Protein AF-A0AAU0YWF8-F1 (afdb_monomer_lite)

Foldseek 3Di:
DDDDDPDPPPPPPPDPQDLVNLLVVLLCVLPDPPADPQLNDLKRFADCVHPPLHFAQPQPQAPEGPDPPDSGNPVLVVVVVVCVVVVHDPVVSSVPPDHHDYDALQPLQAAPAANQARQHDVVSHQPVLVVVLVVQQVVQVVVVHDSDPVVSVVPDHYDDFCAAALQQQEPGGPSDNLRHHPQVVVVCVVVVNFQVKDWDWDDADPPGDIDIDIDGNHVVRVNVCSPPDDYRDHSRRIGRNGSPDSSVSSVVSVVPGD

pLDDT: mean 84.26, std 14.25, range [35.75, 97.75]

Secondary structure (DSSP, 8-state):
-PPP-------TT-----HHHHHHHHHHHHHSTTS-HHHHSSEEE--TT-TTT--B-SSTT--SBPPTTSSS-HHHHHHHHHHHHTT--HHHHHHHPPPPPP-SSTT--B-SS-TTSBP-STTS--HHHHHHHHHHHHHHHHTT----HHHHHTT--PPPP--B-SSTT--SBP-BTTTB-HHHHHHHHHTT-GGG-EEEEEPPBTTB--EEEEE-S-HHHHHHHHHHPPP---SSSEEE-TTS-HHHHHHHHHTT--

Structure (mmCIF, N/CA/C/O backbone):
data_AF-A0AAU0YWF8-F1
#
_entry.id   AF-A0AAU0YWF8-F1
#
loop_
_atom_site.group_PDB
_atom_site.id
_atom_site.type_symbol
_atom_site.label_atom_id
_atom_site.label_alt_id
_atom_site.label_comp_id
_atom_site.label_asym_id
_atom_site.label_entity_id
_atom_site.label_seq_id
_atom_site.pdbx_PDB_ins_code
_atom_site.Cartn_x
_atom_site.Cartn_y
_atom_site.Cartn_z
_atom_site.occupancy
_atom_site.B_iso_or_equiv
_atom_site.auth_seq_id
_atom_site.auth_comp_id
_atom_site.auth_asym_id
_atom_site.auth_atom_id
_atom_site.pdbx_PDB_model_num
ATOM 1 N N . MET A 1 1 ? -4.064 -30.164 48.172 1.00 39.75 1 MET A N 1
ATOM 2 C CA . MET A 1 1 ? -4.326 -30.653 46.802 1.00 39.75 1 MET A CA 1
ATOM 3 C C . MET A 1 1 ? -3.184 -30.154 45.936 1.00 39.75 1 MET A C 1
ATOM 5 O O . MET A 1 1 ? -3.127 -28.962 45.671 1.00 39.75 1 MET A O 1
ATOM 9 N N . ASN A 1 2 ? -2.221 -31.023 45.627 1.00 36.09 2 ASN A N 1
ATOM 10 C CA . ASN A 1 2 ? -1.024 -30.654 44.868 1.00 36.09 2 ASN A CA 1
ATOM 11 C C . ASN A 1 2 ? -1.318 -30.787 43.373 1.00 36.09 2 ASN A C 1
ATOM 13 O O . ASN A 1 2 ? -1.804 -31.829 42.936 1.00 36.09 2 ASN A O 1
ATOM 17 N N . ALA A 1 3 ? -1.041 -29.730 42.611 1.00 35.75 3 ALA A N 1
ATOM 18 C CA . ALA A 1 3 ? -1.082 -29.768 41.156 1.00 35.75 3 ALA A CA 1
ATOM 19 C C . ALA A 1 3 ? 0.018 -30.711 40.633 1.00 35.75 3 ALA A C 1
ATOM 21 O O . ALA A 1 3 ? 1.118 -30.716 41.195 1.00 35.75 3 ALA A O 1
ATOM 22 N N . PRO A 1 4 ? -0.236 -31.508 39.582 1.00 40.41 4 PRO A N 1
ATOM 23 C CA . PRO A 1 4 ? 0.807 -32.320 38.984 1.00 40.41 4 PRO A CA 1
ATOM 24 C C . PRO A 1 4 ? 1.780 -31.406 38.234 1.00 40.41 4 PRO A C 1
ATOM 26 O O . PRO A 1 4 ? 1.402 -30.677 37.316 1.00 40.41 4 PRO A O 1
ATOM 29 N N . THR A 1 5 ? 3.046 -31.447 38.636 1.00 36.06 5 THR A N 1
ATOM 30 C CA . THR A 1 5 ? 4.156 -30.861 37.888 1.00 36.06 5 THR A CA 1
ATOM 31 C C . THR A 1 5 ? 4.293 -31.618 36.569 1.00 36.06 5 THR A C 1
ATOM 33 O O . THR A 1 5 ? 4.666 -32.791 36.561 1.00 36.06 5 THR A O 1
ATOM 36 N N . LEU A 1 6 ? 3.986 -30.962 35.449 1.00 38.75 6 LEU A N 1
ATOM 37 C CA . LEU A 1 6 ? 4.330 -31.462 34.120 1.00 38.75 6 LEU A CA 1
ATOM 38 C C . LEU A 1 6 ? 5.855 -31.444 33.985 1.00 38.75 6 LEU A C 1
ATOM 40 O O . LEU A 1 6 ? 6.466 -30.398 33.771 1.00 38.75 6 LEU A O 1
ATOM 44 N N . VAL A 1 7 ? 6.471 -32.612 34.141 1.00 36.62 7 VAL A N 1
ATOM 45 C CA . VAL A 1 7 ? 7.866 -32.829 33.764 1.00 36.62 7 VAL A CA 1
ATOM 46 C C . VAL A 1 7 ? 7.910 -32.829 32.239 1.00 36.62 7 VAL A C 1
ATOM 48 O O . VAL A 1 7 ? 7.432 -33.761 31.596 1.00 36.62 7 VAL A O 1
ATOM 51 N N . LEU A 1 8 ? 8.461 -31.763 31.658 1.00 37.84 8 LEU A N 1
ATOM 52 C CA . LEU A 1 8 ? 8.931 -31.768 30.276 1.00 37.84 8 LEU A CA 1
ATOM 53 C C . LEU A 1 8 ? 10.002 -32.856 30.177 1.00 37.84 8 LEU A C 1
ATOM 55 O O . LEU A 1 8 ? 11.134 -32.662 30.619 1.00 37.84 8 LEU A O 1
ATOM 59 N N . ALA A 1 9 ? 9.627 -34.018 29.646 1.00 37.84 9 ALA A N 1
ATOM 60 C CA . ALA A 1 9 ? 10.590 -35.023 29.240 1.00 37.84 9 ALA A CA 1
ATOM 61 C C . ALA A 1 9 ? 11.519 -34.368 28.211 1.00 37.84 9 ALA A C 1
ATOM 63 O O . ALA A 1 9 ? 11.090 -33.996 27.118 1.00 37.84 9 ALA A O 1
ATOM 64 N N . ALA A 1 10 ? 12.779 -34.165 28.595 1.00 40.34 10 ALA A N 1
ATOM 65 C CA . ALA A 1 10 ? 13.828 -33.813 27.660 1.00 40.34 10 ALA A CA 1
ATOM 66 C C . ALA A 1 10 ? 14.015 -35.021 26.742 1.00 40.34 10 ALA A C 1
ATOM 68 O O . ALA A 1 10 ? 14.645 -36.012 27.109 1.00 40.34 10 ALA A O 1
ATOM 69 N N . ASP A 1 11 ? 13.387 -34.961 25.573 1.00 39.84 11 ASP A N 1
ATOM 70 C CA . ASP A 1 11 ? 13.530 -35.986 24.556 1.00 39.84 11 ASP A CA 1
ATOM 71 C C . ASP A 1 11 ? 14.941 -35.869 23.962 1.00 39.84 11 ASP A C 1
ATOM 73 O O . ASP A 1 11 ? 15.218 -35.088 23.049 1.00 39.84 11 ASP A O 1
ATOM 77 N N . HIS A 1 12 ? 15.877 -36.613 24.551 1.00 44.88 12 HIS A N 1
ATOM 78 C CA . HIS A 1 12 ? 17.281 -36.685 24.146 1.00 44.88 12 HIS A CA 1
ATOM 79 C C . HIS A 1 12 ? 17.493 -37.481 22.840 1.00 44.88 12 HIS A C 1
ATOM 81 O O . HIS A 1 12 ? 18.612 -37.886 22.536 1.00 44.88 12 HIS A O 1
ATOM 87 N N . THR A 1 13 ? 16.442 -37.674 22.036 1.00 46.16 13 THR A N 1
ATOM 88 C CA . THR A 1 13 ? 16.496 -38.304 20.705 1.00 46.16 13 THR A CA 1
ATOM 89 C C . THR A 1 13 ? 16.404 -37.309 19.544 1.00 46.16 13 THR A C 1
ATOM 91 O O . THR A 1 13 ? 16.313 -37.710 18.384 1.00 46.16 13 THR A O 1
ATOM 94 N N . ALA A 1 14 ? 16.481 -36.001 19.805 1.00 48.91 14 ALA A N 1
ATOM 95 C CA . ALA A 1 14 ? 16.582 -35.008 18.741 1.00 48.91 14 ALA A CA 1
ATOM 96 C C . ALA A 1 14 ? 17.997 -35.010 18.134 1.00 48.91 14 ALA A C 1
ATOM 98 O O . ALA A 1 14 ? 18.832 -34.160 18.448 1.00 48.91 14 ALA A O 1
ATOM 99 N N . GLY A 1 15 ? 18.253 -35.953 17.220 1.00 49.22 15 GLY A N 1
ATOM 100 C CA . GLY A 1 15 ? 19.258 -35.752 16.180 1.00 49.22 15 GLY A CA 1
ATOM 101 C C . GLY A 1 15 ? 19.060 -34.357 15.584 1.00 49.22 15 GLY A C 1
ATOM 102 O O . GLY A 1 15 ? 17.924 -33.908 15.420 1.00 49.22 15 GLY A O 1
ATOM 103 N N . THR A 1 16 ? 20.151 -33.629 15.359 1.00 54.78 16 THR A N 1
ATOM 104 C CA . THR A 1 16 ? 20.135 -32.239 14.885 1.00 54.78 16 THR A CA 1
ATOM 105 C C . THR A 1 16 ? 19.247 -32.108 13.651 1.00 54.78 16 THR A C 1
ATOM 107 O O . THR A 1 16 ? 19.671 -32.457 12.552 1.00 54.78 16 THR A O 1
ATOM 110 N 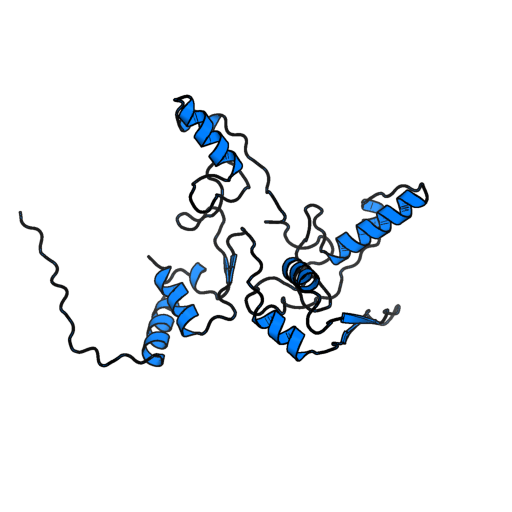N . ARG A 1 17 ? 18.007 -31.634 13.844 1.00 61.25 17 ARG A N 1
ATOM 111 C CA . ARG A 1 17 ? 17.047 -31.407 12.760 1.00 61.25 17 ARG A CA 1
ATOM 112 C C . ARG A 1 17 ? 17.680 -30.469 11.749 1.00 61.25 17 ARG A C 1
ATOM 114 O O . ARG A 1 17 ? 18.139 -29.381 12.109 1.00 61.25 17 ARG A O 1
ATOM 121 N N . THR A 1 18 ? 17.711 -30.890 10.495 1.00 74.50 18 THR A N 1
ATOM 122 C CA . THR A 1 18 ? 18.265 -30.076 9.424 1.00 74.50 18 THR A CA 1
ATOM 123 C C . THR A 1 18 ? 17.235 -29.036 8.967 1.00 74.50 18 THR A C 1
ATOM 125 O O . THR A 1 18 ? 16.038 -29.139 9.244 1.00 74.50 18 THR A O 1
ATOM 128 N N . VAL A 1 19 ? 17.697 -27.979 8.292 1.00 74.19 19 VAL A N 1
ATOM 129 C CA . VAL A 1 19 ? 16.824 -26.936 7.716 1.00 74.19 19 VAL A CA 1
ATOM 130 C C . VAL A 1 19 ? 15.700 -27.523 6.834 1.00 74.19 19 VAL A C 1
ATOM 132 O O . VAL A 1 19 ? 14.564 -27.065 6.986 1.00 74.19 19 VAL A O 1
ATOM 135 N N . PRO A 1 20 ? 15.962 -28.528 5.966 1.00 76.94 20 PRO A N 1
ATOM 136 C CA . PRO A 1 20 ? 14.919 -29.242 5.226 1.00 76.94 20 PRO A CA 1
ATOM 137 C C . PRO A 1 20 ? 13.836 -29.861 6.118 1.00 76.94 20 PRO A C 1
ATOM 139 O O . PRO A 1 20 ? 12.661 -29.557 5.919 1.00 76.94 20 PRO A O 1
ATOM 142 N N . ASP A 1 21 ? 14.226 -30.620 7.149 1.00 83.81 21 ASP A N 1
ATOM 143 C CA . ASP A 1 21 ? 13.282 -31.311 8.044 1.00 83.81 21 ASP A CA 1
ATOM 144 C C . ASP A 1 21 ? 12.347 -30.319 8.747 1.00 83.81 21 ASP A C 1
ATOM 146 O O . ASP A 1 21 ? 11.153 -30.559 8.931 1.00 83.81 21 ASP A O 1
ATOM 150 N N . ARG A 1 22 ? 12.884 -29.155 9.132 1.00 88.50 22 ARG A N 1
ATOM 151 C CA . ARG A 1 22 ? 12.099 -28.104 9.787 1.00 88.50 22 ARG A CA 1
ATOM 152 C C . ARG A 1 22 ? 11.082 -27.464 8.844 1.00 88.50 22 ARG A C 1
ATOM 154 O O . ARG A 1 22 ? 9.956 -27.204 9.265 1.00 88.50 22 ARG A O 1
ATOM 161 N N . LEU A 1 23 ? 11.478 -27.174 7.604 1.00 90.88 23 LEU A N 1
ATOM 162 C CA . LEU A 1 23 ? 10.577 -26.593 6.610 1.00 90.88 23 LEU A CA 1
ATOM 163 C C . LEU A 1 23 ? 9.434 -27.559 6.283 1.00 90.88 23 LEU A C 1
ATOM 165 O O . LEU A 1 23 ? 8.285 -27.131 6.234 1.00 90.88 23 LEU A O 1
ATOM 169 N N . GLU A 1 24 ? 9.744 -28.843 6.108 1.00 91.56 24 GLU A N 1
ATOM 170 C CA . GLU A 1 24 ? 8.752 -29.878 5.815 1.00 91.56 24 GLU A CA 1
ATOM 171 C C . GLU A 1 24 ? 7.714 -30.003 6.939 1.00 91.56 24 GLU A C 1
ATOM 173 O O . GLU A 1 24 ? 6.511 -29.952 6.677 1.00 91.56 24 GLU A O 1
ATOM 178 N N . LEU A 1 25 ? 8.163 -30.048 8.199 1.00 91.56 25 LEU A N 1
ATOM 179 C CA . LEU A 1 25 ? 7.272 -30.081 9.362 1.00 91.56 25 LEU A CA 1
ATOM 180 C C . LEU A 1 25 ? 6.363 -28.848 9.445 1.00 91.56 25 LEU A C 1
ATOM 182 O O . LEU A 1 25 ? 5.162 -28.981 9.672 1.00 91.56 25 LEU A O 1
ATOM 186 N N . LEU A 1 26 ? 6.913 -27.643 9.259 1.00 92.12 26 LEU A N 1
ATOM 187 C CA . LEU A 1 26 ? 6.112 -26.416 9.295 1.00 92.12 26 LEU A CA 1
ATOM 188 C C . LEU A 1 26 ? 5.088 -26.380 8.161 1.00 92.12 26 LEU A C 1
ATOM 190 O O . LEU A 1 26 ? 3.953 -25.969 8.383 1.00 92.12 26 LEU A O 1
ATOM 194 N N . GLN A 1 27 ? 5.467 -26.830 6.965 1.00 91.38 27 GLN A N 1
ATOM 195 C CA . GLN A 1 27 ? 4.559 -26.876 5.827 1.00 91.38 27 GLN A CA 1
ATOM 196 C C . GLN A 1 27 ? 3.409 -27.861 6.080 1.00 91.38 27 GLN A C 1
ATOM 198 O O . GLN A 1 27 ? 2.252 -27.496 5.889 1.00 91.38 27 GLN A O 1
ATOM 203 N N . ALA A 1 28 ? 3.702 -29.046 6.625 1.00 92.31 28 ALA A N 1
ATOM 204 C CA . ALA A 1 28 ? 2.680 -30.018 7.010 1.00 92.31 28 ALA A CA 1
ATOM 205 C C . ALA A 1 28 ? 1.696 -29.460 8.057 1.00 92.31 28 ALA A C 1
ATOM 207 O O . ALA A 1 28 ? 0.492 -29.700 7.964 1.00 92.31 28 ALA A O 1
ATOM 208 N N . LEU A 1 29 ? 2.183 -28.676 9.029 1.00 91.81 29 LEU A N 1
ATOM 209 C CA . LEU A 1 29 ? 1.327 -28.003 10.012 1.00 91.81 29 LEU A CA 1
ATOM 210 C C . LEU A 1 29 ? 0.453 -26.913 9.372 1.00 91.81 29 LEU A C 1
ATOM 212 O O . LEU A 1 29 ? -0.738 -26.849 9.664 1.00 91.81 29 LEU A O 1
ATOM 216 N N . ILE A 1 30 ? 1.022 -26.085 8.489 1.00 92.50 30 ILE A N 1
ATOM 217 C CA . ILE A 1 30 ? 0.314 -24.996 7.790 1.00 92.50 30 ILE A CA 1
ATOM 218 C C . ILE A 1 30 ? -0.789 -25.540 6.869 1.00 92.50 30 ILE A C 1
ATOM 220 O O . ILE A 1 30 ? -1.883 -24.968 6.786 1.00 92.50 30 ILE A O 1
ATOM 224 N N . ASP A 1 31 ? -0.516 -26.652 6.191 1.00 91.25 31 ASP A N 1
ATOM 225 C CA . ASP A 1 31 ? -1.461 -27.301 5.279 1.00 91.25 31 ASP A CA 1
ATOM 226 C C . ASP A 1 31 ? -2.506 -28.149 6.024 1.00 91.25 31 ASP A C 1
ATOM 228 O O . ASP A 1 31 ? -3.527 -28.537 5.450 1.00 91.25 31 ASP A O 1
ATOM 232 N N . GLY A 1 32 ? -2.298 -28.388 7.322 1.00 91.75 32 GLY A N 1
ATOM 233 C CA . GLY A 1 32 ? -3.229 -29.099 8.183 1.00 91.75 32 GLY A CA 1
ATOM 234 C C . GLY A 1 32 ? -4.584 -28.384 8.329 1.00 91.75 32 GLY A C 1
ATOM 235 O O . GLY A 1 32 ? -4.672 -27.152 8.264 1.00 91.75 32 GLY A O 1
ATOM 236 N N . PRO A 1 33 ? -5.673 -29.131 8.585 1.00 91.94 33 PRO A N 1
ATOM 237 C CA . PRO A 1 33 ? -7.031 -28.582 8.629 1.00 91.94 33 PRO A CA 1
ATOM 238 C C . PRO A 1 33 ? -7.266 -27.621 9.802 1.00 91.94 33 PRO A C 1
ATOM 240 O O . PRO A 1 33 ? -8.108 -26.734 9.696 1.00 91.94 33 PRO A O 1
ATOM 243 N N . ALA A 1 34 ? -6.515 -27.776 10.896 1.00 89.44 34 ALA A N 1
ATOM 244 C CA . ALA A 1 34 ? -6.620 -26.932 12.086 1.00 89.44 34 ALA A CA 1
ATOM 245 C C . ALA A 1 34 ? -5.927 -25.566 11.935 1.00 89.44 34 ALA A C 1
ATOM 247 O O . ALA A 1 34 ? -6.144 -24.679 12.756 1.00 89.44 34 ALA A O 1
ATOM 248 N N . PHE A 1 35 ? -5.095 -25.386 10.905 1.00 91.38 35 PHE A N 1
ATOM 249 C CA . PHE A 1 35 ? -4.380 -24.134 10.697 1.00 91.38 35 PHE A CA 1
ATOM 250 C C . PHE A 1 35 ? -5.319 -23.035 10.186 1.00 91.38 35 PHE A C 1
ATOM 252 O O . PHE A 1 35 ? -6.179 -23.289 9.336 1.00 91.38 35 PHE A O 1
ATOM 259 N N . ASP A 1 36 ? -5.142 -21.806 10.676 1.00 89.44 36 ASP A N 1
ATOM 260 C CA . ASP A 1 36 ? -5.993 -20.677 10.296 1.00 89.44 36 ASP A CA 1
ATOM 261 C C . ASP A 1 36 ? -5.861 -20.393 8.783 1.00 89.44 36 ASP A C 1
ATOM 263 O O . ASP A 1 36 ? -4.775 -20.026 8.310 1.00 89.44 36 ASP A O 1
ATOM 267 N N . PRO A 1 37 ? -6.949 -20.517 7.992 1.00 90.56 37 PRO A N 1
ATOM 268 C CA . PRO A 1 37 ? -6.916 -20.253 6.557 1.00 90.56 37 PRO A CA 1
ATOM 269 C C . PRO A 1 37 ? -6.402 -18.854 6.190 1.00 90.56 37 PRO A C 1
ATOM 271 O O . PRO A 1 37 ? -5.795 -18.693 5.130 1.00 90.56 37 PRO A O 1
ATOM 274 N N . MET A 1 38 ? -6.609 -17.850 7.050 1.00 89.94 38 MET A N 1
ATOM 275 C CA . MET A 1 38 ? -6.152 -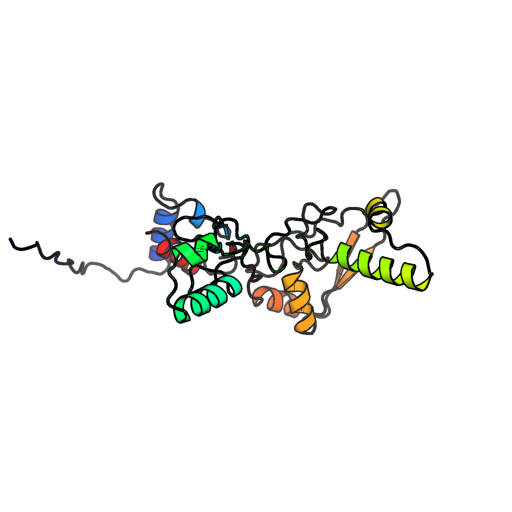16.475 6.831 1.00 89.94 38 MET A CA 1
ATOM 276 C C . MET A 1 38 ? -4.619 -16.380 6.780 1.00 89.94 38 MET A C 1
ATOM 278 O O . MET A 1 38 ? -4.077 -15.564 6.030 1.00 89.94 38 MET A O 1
ATOM 282 N N . LEU A 1 39 ? -3.919 -17.213 7.555 1.00 90.06 39 LEU A N 1
ATOM 283 C CA . LEU A 1 39 ? -2.462 -17.184 7.697 1.00 90.06 39 LEU A CA 1
ATOM 284 C C . LEU A 1 39 ? -1.734 -18.036 6.644 1.00 90.06 39 LEU A C 1
ATOM 286 O O . LEU A 1 39 ? -0.520 -17.913 6.490 1.00 90.06 39 LEU A O 1
ATOM 290 N N . ARG A 1 40 ? -2.446 -18.888 5.890 1.00 90.50 40 ARG A N 1
ATOM 291 C CA . ARG A 1 40 ? -1.823 -19.797 4.905 1.00 90.50 40 ARG A CA 1
ATOM 292 C C . ARG A 1 40 ? -1.189 -19.066 3.728 1.00 90.50 40 ARG A C 1
ATOM 294 O O . ARG A 1 40 ? -0.167 -19.508 3.202 1.00 90.50 40 ARG A O 1
ATOM 301 N N . GLY A 1 41 ? -1.791 -17.962 3.293 1.00 90.75 41 GLY A N 1
ATOM 302 C CA . GLY A 1 41 ? -1.336 -17.209 2.128 1.00 90.75 41 GLY A CA 1
ATOM 303 C C . GLY A 1 41 ? 0.008 -16.508 2.345 1.00 90.75 41 GLY A C 1
ATOM 304 O O . GLY A 1 41 ? 0.390 -16.162 3.456 1.00 90.75 41 GLY A O 1
ATOM 305 N N . ASP A 1 42 ? 0.721 -16.233 1.254 1.00 90.69 42 ASP A N 1
ATOM 306 C CA . ASP A 1 42 ? 1.939 -15.403 1.292 1.00 90.69 42 ASP A CA 1
ATOM 307 C C . ASP A 1 42 ? 1.632 -13.906 1.418 1.00 90.69 42 ASP A C 1
ATOM 309 O O . ASP A 1 42 ? 2.515 -13.090 1.676 1.00 90.69 42 ASP A O 1
ATOM 313 N N . VAL A 1 43 ? 0.368 -13.544 1.216 1.00 90.19 43 VAL A N 1
ATOM 314 C CA . VAL A 1 43 ? -0.176 -12.219 1.483 1.00 90.19 43 VAL A CA 1
ATOM 315 C C . VAL A 1 43 ? -1.309 -12.415 2.476 1.00 90.19 43 VAL A C 1
ATOM 317 O O . VAL A 1 43 ? -2.416 -12.798 2.097 1.00 90.19 43 VAL A O 1
ATOM 320 N N . ILE A 1 44 ? -1.011 -12.176 3.746 1.00 89.69 44 ILE A N 1
ATOM 321 C CA . ILE A 1 44 ? -1.967 -12.290 4.842 1.00 89.69 44 ILE A CA 1
ATOM 322 C C . ILE A 1 44 ? -2.801 -11.014 4.849 1.00 89.69 44 ILE A C 1
ATOM 324 O O . ILE A 1 44 ? -2.264 -9.906 4.884 1.00 89.69 44 ILE A O 1
ATOM 328 N N . ARG A 1 45 ? -4.123 -11.169 4.780 1.00 88.50 45 ARG A N 1
ATOM 329 C CA . ARG A 1 45 ? -5.078 -10.057 4.805 1.00 88.50 45 ARG A CA 1
ATOM 330 C C . ARG A 1 45 ? -5.913 -10.164 6.064 1.00 88.50 45 ARG A C 1
ATOM 332 O O . ARG A 1 45 ? -6.852 -10.949 6.116 1.00 88.50 45 ARG A O 1
ATOM 339 N N . VAL A 1 46 ? -5.563 -9.362 7.058 1.00 88.50 46 VAL A N 1
ATOM 340 C CA . VAL A 1 46 ? -6.257 -9.323 8.339 1.00 88.50 46 VAL A CA 1
ATOM 341 C C . VAL A 1 46 ? -7.477 -8.402 8.238 1.00 88.50 46 VAL A C 1
ATOM 343 O O . VAL A 1 46 ? -7.314 -7.200 7.980 1.00 88.50 46 VAL A O 1
ATOM 346 N N . PRO A 1 47 ? -8.699 -8.922 8.462 1.00 86.88 47 PRO A N 1
ATOM 347 C CA . PRO A 1 47 ? -9.897 -8.097 8.538 1.00 86.88 47 PRO A CA 1
ATOM 348 C C . PRO A 1 47 ? -9.763 -6.995 9.591 1.00 86.88 47 PRO A C 1
ATOM 350 O O . PRO A 1 47 ? -9.140 -7.175 10.639 1.00 86.88 47 PRO A O 1
ATOM 353 N N . ARG A 1 48 ? -10.385 -5.844 9.332 1.00 84.88 48 ARG A N 1
ATOM 354 C CA . ARG A 1 48 ? -10.331 -4.674 10.222 1.00 84.88 48 ARG A CA 1
ATOM 355 C C . ARG A 1 48 ? -10.787 -5.002 11.639 1.00 84.88 48 ARG A C 1
ATOM 357 O O . ARG A 1 48 ? -10.115 -4.618 12.597 1.00 84.88 48 ARG A O 1
ATOM 364 N N . GLU A 1 49 ? -11.897 -5.722 11.734 1.00 85.88 49 GLU A N 1
ATOM 365 C CA . GLU A 1 49 ? -12.592 -6.105 12.961 1.00 85.88 49 GLU A CA 1
ATOM 366 C C . GLU A 1 49 ? -12.096 -7.447 13.537 1.00 85.88 49 GLU A C 1
ATOM 368 O O . GLU A 1 49 ? -12.712 -7.971 14.462 1.00 85.88 49 GLU A O 1
ATOM 373 N N . HIS A 1 50 ? -11.019 -8.040 12.997 1.00 88.12 50 HIS A N 1
ATOM 374 C CA . HIS A 1 50 ? -10.552 -9.360 13.429 1.00 88.12 50 HIS A CA 1
ATOM 375 C C . HIS A 1 50 ? -10.329 -9.403 14.953 1.00 88.12 50 HIS A C 1
ATOM 377 O O . HIS A 1 50 ? -9.636 -8.553 15.507 1.00 88.12 50 HIS A O 1
ATOM 383 N N . ALA A 1 51 ? -10.869 -10.418 15.634 1.00 84.44 51 ALA A N 1
ATOM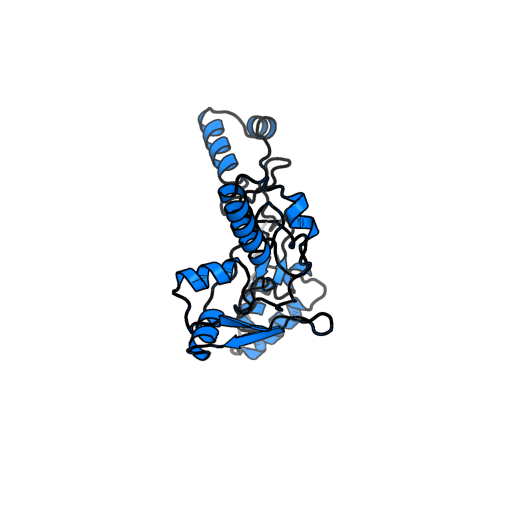 384 C CA . ALA A 1 51 ? -10.927 -10.457 17.100 1.00 84.44 51 ALA A CA 1
ATOM 385 C C . ALA A 1 51 ? -9.548 -10.330 17.782 1.00 84.44 51 ALA A C 1
ATOM 387 O O . ALA A 1 51 ? -9.410 -9.618 18.775 1.00 84.44 51 ALA A O 1
ATOM 388 N N . VAL A 1 52 ? -8.527 -10.988 17.220 1.00 83.38 52 VAL A N 1
ATOM 389 C CA . VAL A 1 52 ? -7.141 -10.968 17.732 1.00 83.38 52 VAL A CA 1
ATOM 390 C C . VAL A 1 52 ? -6.277 -9.920 17.015 1.00 83.38 52 VAL A C 1
ATOM 392 O O . VAL A 1 52 ? -5.770 -8.982 17.629 1.00 83.38 52 VAL A O 1
ATOM 395 N N . TYR A 1 53 ? -6.134 -10.050 15.694 1.00 83.75 53 TYR A N 1
ATOM 396 C CA . TYR A 1 53 ? -5.237 -9.224 14.876 1.00 83.75 53 TYR A CA 1
ATOM 397 C C . TYR A 1 53 ? -5.865 -7.944 14.303 1.00 83.75 53 TYR A C 1
ATOM 399 O O . TYR A 1 53 ? -5.212 -7.237 13.536 1.00 83.75 53 TYR A O 1
ATOM 407 N N . GLY A 1 54 ? -7.112 -7.624 14.656 1.00 86.19 54 GLY A N 1
ATOM 408 C CA . GLY A 1 54 ? -7.825 -6.462 14.132 1.00 86.19 54 GLY A CA 1
ATOM 409 C C . GLY A 1 54 ? -7.028 -5.180 14.327 1.00 86.19 54 GLY A C 1
ATOM 410 O O . GLY A 1 54 ? -6.306 -5.003 15.307 1.00 86.19 54 GLY A O 1
ATOM 411 N N . TRP A 1 55 ? -7.118 -4.279 13.362 1.00 86.44 55 TRP A N 1
ATOM 412 C CA . TRP A 1 55 ? -6.277 -3.083 13.312 1.00 86.44 55 TRP A CA 1
ATOM 413 C C . TRP A 1 55 ? -7.090 -1.791 13.327 1.00 86.44 55 TRP A C 1
ATOM 415 O O . TRP A 1 55 ? -6.516 -0.709 13.223 1.00 86.44 55 TRP A O 1
ATOM 425 N N . MET A 1 56 ? -8.414 -1.863 13.470 1.00 88.38 56 MET A N 1
ATOM 426 C CA . MET A 1 56 ? -9.258 -0.678 13.600 1.00 88.38 56 MET A CA 1
ATOM 427 C C . MET A 1 56 ? -9.159 -0.031 14.987 1.00 88.38 56 MET A C 1
ATOM 429 O O . MET A 1 56 ? -8.924 -0.699 15.992 1.00 88.38 56 MET A O 1
ATOM 433 N N . CYS A 1 57 ? -9.380 1.282 15.041 1.00 91.25 57 CYS A N 1
ATOM 434 C CA . CYS A 1 57 ? -9.622 1.999 16.289 1.00 91.25 57 CYS A CA 1
ATOM 435 C C . CYS A 1 57 ? -10.867 1.432 16.993 1.00 91.25 57 CYS A C 1
ATOM 437 O O . CYS A 1 57 ? -11.896 1.239 16.346 1.00 91.25 57 CYS A O 1
ATOM 439 N N . ARG A 1 58 ? -10.799 1.228 18.314 1.00 91.25 58 ARG A N 1
ATOM 440 C CA . ARG A 1 58 ? -11.918 0.710 19.119 1.00 91.25 58 ARG A CA 1
ATOM 441 C C . ARG A 1 58 ? -13.032 1.720 19.413 1.00 91.25 58 ARG A C 1
ATOM 443 O O . ARG A 1 58 ? -14.058 1.330 19.962 1.00 91.25 58 ARG A O 1
ATOM 450 N N . VAL A 1 59 ? -12.883 2.994 19.037 1.00 93.75 59 VAL A N 1
ATOM 451 C CA . VAL A 1 59 ? -14.006 3.946 19.097 1.00 93.75 59 VAL A CA 1
ATOM 452 C C . VAL A 1 59 ? -15.090 3.503 18.102 1.00 93.75 59 VAL A C 1
ATOM 454 O O . VAL A 1 59 ? -14.776 3.338 16.917 1.00 93.75 59 VAL A O 1
ATOM 457 N N . PRO A 1 60 ? -16.357 3.337 18.532 1.00 90.94 60 PRO A N 1
ATOM 458 C CA . PRO A 1 60 ? -17.432 2.879 17.660 1.00 90.94 60 PRO A CA 1
AT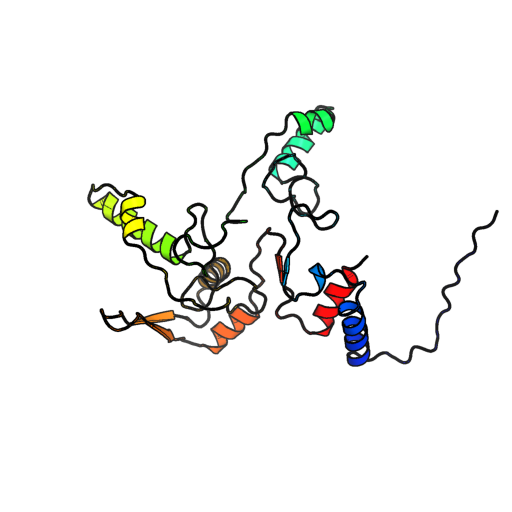OM 459 C C . PRO A 1 60 ? -17.540 3.709 16.380 1.00 90.94 60 PRO A C 1
ATOM 461 O O . PRO A 1 60 ? -17.554 4.938 16.419 1.00 90.94 60 PRO A O 1
ATOM 464 N N . ARG A 1 61 ? -17.643 3.027 15.232 1.00 90.38 61 ARG A N 1
ATOM 465 C CA . ARG A 1 61 ? -17.724 3.630 13.886 1.00 90.38 61 ARG A CA 1
ATOM 466 C C . ARG A 1 61 ? -16.497 4.452 13.462 1.00 90.38 61 ARG A C 1
ATOM 468 O O . ARG A 1 61 ? -16.538 5.090 12.414 1.00 90.38 61 ARG A O 1
ATOM 475 N N . CYS A 1 62 ? -15.401 4.447 14.221 1.00 91.19 62 CYS A N 1
ATOM 476 C CA . CYS A 1 62 ? -14.161 5.058 13.764 1.00 91.19 62 CYS A CA 1
ATOM 477 C C . CYS A 1 62 ? -13.557 4.227 12.624 1.00 91.19 62 CYS A C 1
ATOM 479 O O . CYS A 1 62 ? -13.393 3.010 12.714 1.00 91.19 62 CYS A O 1
ATOM 481 N N . GLU A 1 63 ? -13.205 4.895 11.529 1.00 87.06 63 GLU A N 1
ATOM 482 C CA . GLU A 1 63 ? -12.684 4.227 10.339 1.00 87.06 63 GLU A CA 1
ATOM 483 C C . GLU A 1 63 ? -11.147 4.185 10.311 1.00 87.06 63 GLU A C 1
ATOM 485 O O . GLU A 1 63 ? -10.549 3.531 9.454 1.00 87.06 63 GLU A O 1
ATOM 490 N N . ARG A 1 64 ? -10.485 4.859 11.261 1.00 87.38 64 ARG A N 1
ATOM 491 C CA . ARG A 1 64 ? -9.019 4.918 11.356 1.00 87.38 64 ARG A CA 1
ATOM 492 C C . ARG A 1 64 ? -8.426 3.638 11.941 1.00 87.38 64 ARG A C 1
ATOM 494 O O . ARG A 1 64 ? -9.060 2.944 12.730 1.00 87.38 64 ARG A O 1
ATOM 501 N N . SER A 1 65 ? -7.176 3.366 11.577 1.00 85.56 65 SER A N 1
ATOM 502 C CA . SER A 1 65 ? -6.379 2.311 12.197 1.00 85.56 65 SER A CA 1
ATOM 503 C C . SER A 1 65 ? -6.016 2.674 13.637 1.00 85.56 65 SER A C 1
ATOM 505 O O . SER A 1 65 ? -5.716 3.842 13.910 1.00 85.56 65 SER A O 1
ATOM 507 N N . ARG A 1 66 ? -5.998 1.689 14.538 1.00 86.75 66 ARG A N 1
ATOM 508 C CA . ARG A 1 66 ? -5.405 1.847 15.867 1.00 86.75 66 ARG A CA 1
ATOM 509 C C . ARG A 1 66 ? -3.906 2.114 15.754 1.00 86.75 66 ARG A C 1
ATOM 511 O O . ARG A 1 66 ? -3.272 1.751 14.762 1.00 86.75 66 ARG A O 1
ATOM 518 N N . ASP A 1 67 ? -3.371 2.805 16.745 1.00 80.88 67 ASP A N 1
ATOM 519 C CA . ASP A 1 67 ? -1.930 2.932 16.926 1.00 80.88 67 ASP A CA 1
ATOM 520 C C . ASP A 1 67 ? -1.348 1.585 17.396 1.00 80.88 67 ASP A C 1
ATOM 522 O O . ASP A 1 67 ? -2.055 0.785 18.006 1.00 80.88 67 ASP A O 1
ATOM 526 N N . VAL A 1 68 ? -0.072 1.318 17.114 1.00 71.69 68 VAL A N 1
ATOM 527 C CA . VAL A 1 68 ? 0.568 -0.000 17.316 1.00 71.69 68 VAL A CA 1
ATOM 528 C C . VAL A 1 68 ? 0.452 -0.481 18.766 1.00 71.69 68 VAL A C 1
ATOM 530 O O . VAL A 1 68 ? 0.290 -1.670 19.018 1.00 71.69 68 VAL A O 1
ATOM 533 N N . TRP A 1 69 ? 0.487 0.454 19.713 1.00 74.06 69 TRP A N 1
ATOM 534 C CA . TRP A 1 69 ? 0.539 0.176 21.149 1.00 74.06 69 TRP A CA 1
ATOM 535 C C . TRP A 1 69 ? -0.750 0.529 21.887 1.00 74.06 69 TRP A C 1
ATOM 537 O O . TRP A 1 69 ? -0.757 0.616 23.114 1.00 74.06 69 TRP A O 1
ATOM 547 N N . ARG A 1 70 ? -1.830 0.835 21.161 1.00 81.44 70 ARG A N 1
ATOM 548 C CA . ARG A 1 70 ? -3.056 1.369 21.756 1.00 81.44 70 ARG A CA 1
ATOM 549 C C . ARG A 1 70 ? -4.285 0.741 21.129 1.00 81.44 70 ARG A C 1
ATOM 551 O O . ARG A 1 70 ? -4.295 0.340 19.973 1.00 81.44 70 ARG A O 1
ATOM 558 N N . ASP A 1 71 ? -5.372 0.771 21.880 1.00 87.81 71 ASP A N 1
ATOM 559 C CA . ASP A 1 71 ? -6.688 0.377 21.380 1.00 87.81 71 ASP A CA 1
ATOM 560 C C . ASP A 1 71 ? -7.310 1.419 20.435 1.00 87.81 71 ASP A C 1
ATOM 562 O O . ASP A 1 71 ? -8.281 1.145 19.727 1.00 87.81 71 ASP A O 1
ATOM 566 N N . TYR A 1 72 ? -6.738 2.622 20.385 1.00 91.56 72 TYR A N 1
ATOM 567 C CA . TYR A 1 72 ? -7.281 3.765 19.659 1.00 91.56 72 TYR A CA 1
ATOM 568 C C . TYR A 1 72 ? -6.323 4.268 18.582 1.00 91.56 72 TYR A C 1
ATOM 570 O O . TYR A 1 72 ? -5.115 4.046 18.649 1.00 91.56 72 TYR A O 1
ATOM 578 N N . CYS A 1 73 ? -6.854 4.979 17.583 1.00 91.25 73 CYS A N 1
ATOM 579 C CA . CYS A 1 73 ? -6.019 5.737 16.650 1.00 91.25 73 CYS A CA 1
ATOM 580 C C . CYS A 1 73 ? -5.262 6.851 17.391 1.00 91.25 73 CYS A C 1
ATOM 582 O O . CYS A 1 73 ? -5.638 7.210 18.504 1.00 91.25 73 CYS A O 1
ATOM 584 N N . CYS A 1 74 ? -4.232 7.438 16.775 1.00 89.69 74 CYS A N 1
ATOM 585 C CA . CYS A 1 74 ? -3.420 8.477 17.421 1.00 89.69 74 CYS A CA 1
ATOM 586 C C . CYS A 1 74 ? -4.250 9.645 17.987 1.00 89.69 74 CYS A C 1
ATOM 588 O O . CYS A 1 74 ? -3.965 10.131 19.078 1.00 89.69 74 CYS A O 1
ATOM 590 N N . ASP A 1 75 ? -5.305 10.063 17.281 1.00 92.38 75 ASP A N 1
ATOM 591 C CA . ASP A 1 75 ? -6.153 11.183 17.700 1.00 92.38 75 ASP A CA 1
ATOM 592 C C . ASP A 1 75 ? -7.053 10.797 18.884 1.00 92.38 75 ASP A C 1
ATOM 594 O O . ASP A 1 75 ? -7.124 11.515 19.879 1.00 92.38 75 ASP A O 1
ATOM 598 N N . HIS A 1 76 ? -7.692 9.626 18.824 1.00 95.31 76 HIS A N 1
ATOM 599 C CA . HIS A 1 76 ? -8.531 9.116 19.914 1.00 95.31 76 HIS A CA 1
ATOM 600 C C . HIS A 1 76 ? -7.712 8.706 21.138 1.00 95.31 76 HIS A C 1
ATOM 602 O O . HIS A 1 76 ? -8.160 8.888 22.261 1.00 95.31 76 HIS A O 1
ATOM 608 N N . ALA A 1 77 ? -6.488 8.222 20.945 1.00 92.88 77 ALA A N 1
ATOM 609 C CA . ALA A 1 77 ? -5.543 7.976 22.022 1.00 92.88 77 ALA A CA 1
ATOM 610 C C . ALA A 1 77 ? -5.170 9.267 22.758 1.00 92.88 77 ALA A C 1
ATOM 612 O O . ALA A 1 77 ? -5.112 9.274 23.984 1.00 92.88 77 ALA A O 1
ATOM 613 N N . ALA A 1 78 ? -4.923 10.356 22.024 1.00 93.00 78 ALA A N 1
ATOM 614 C CA . ALA A 1 78 ? -4.645 11.657 22.620 1.00 93.00 78 ALA A CA 1
ATOM 615 C C . ALA A 1 78 ? -5.862 12.195 23.391 1.00 93.00 78 ALA A C 1
ATOM 617 O O . ALA A 1 78 ? -5.704 12.639 24.526 1.00 93.00 78 ALA A O 1
ATOM 618 N N . GLN A 1 79 ? -7.066 12.086 22.815 1.00 93.75 79 GLN A N 1
ATOM 619 C CA . GLN A 1 79 ? -8.317 12.455 23.491 1.00 93.75 79 GLN A CA 1
ATOM 620 C C . GLN A 1 79 ? -8.533 11.641 24.769 1.00 93.75 79 GLN A C 1
ATOM 622 O O . GLN A 1 79 ? -8.838 12.210 25.812 1.00 93.75 79 GLN A O 1
ATOM 627 N N . TRP A 1 80 ? -8.312 10.327 24.711 1.00 94.44 80 TRP A N 1
ATOM 628 C CA . TRP A 1 80 ? -8.445 9.460 25.875 1.00 94.44 80 TRP A CA 1
ATOM 629 C C . TRP A 1 80 ? -7.463 9.838 26.986 1.00 94.44 80 TRP A C 1
ATOM 631 O O . TRP A 1 80 ? -7.877 10.020 28.126 1.00 94.44 80 TRP A O 1
ATOM 641 N N . ASN A 1 81 ? -6.185 10.051 26.653 1.00 92.94 81 ASN A N 1
ATOM 642 C CA . ASN A 1 81 ? -5.191 10.481 27.640 1.00 92.94 81 ASN A CA 1
ATOM 643 C C . ASN A 1 81 ? -5.586 11.810 28.312 1.00 92.94 81 ASN A C 1
ATOM 645 O O . ASN A 1 81 ? -5.300 12.002 29.491 1.00 92.94 81 ASN A O 1
ATOM 649 N N . GLN A 1 82 ? -6.216 12.731 27.575 1.00 92.81 82 GLN A N 1
ATOM 650 C CA . GLN A 1 82 ? -6.681 14.006 28.122 1.00 92.81 82 GLN A CA 1
ATOM 651 C C . GLN A 1 82 ? -7.862 13.811 29.084 1.00 92.81 82 GLN A C 1
ATOM 653 O O . GLN A 1 82 ? -7.807 14.270 30.219 1.00 92.81 82 GLN A O 1
ATOM 658 N N . ILE A 1 83 ? -8.877 13.051 28.669 1.00 91.38 83 ILE A N 1
ATOM 659 C CA . ILE A 1 83 ? -10.066 12.745 29.479 1.00 91.38 83 ILE A CA 1
ATOM 660 C C . ILE A 1 83 ? -9.685 11.989 30.763 1.00 91.38 83 ILE A C 1
ATOM 662 O O . ILE A 1 83 ? -10.212 12.285 31.834 1.00 91.38 83 ILE A O 1
ATOM 666 N N . GLN A 1 84 ? -8.711 11.075 30.694 1.00 92.81 84 GLN A N 1
ATOM 667 C CA . GLN A 1 84 ? -8.181 10.398 31.881 1.00 92.81 84 GLN A CA 1
ATOM 668 C C . GLN A 1 84 ? -7.504 11.356 32.864 1.00 92.81 84 GLN A C 1
ATOM 670 O O . GLN A 1 84 ? -7.671 11.203 34.071 1.00 92.81 84 GLN A O 1
ATOM 675 N N . ARG A 1 85 ? -6.743 12.344 32.373 1.00 93.75 85 ARG A N 1
ATOM 676 C CA . ARG A 1 85 ? -6.103 13.356 33.235 1.00 93.75 85 ARG A CA 1
ATOM 677 C C . ARG A 1 85 ? -7.122 14.231 33.957 1.00 93.75 85 ARG A C 1
ATOM 679 O O . ARG A 1 85 ? -6.837 14.715 35.043 1.00 93.75 85 ARG A O 1
ATOM 686 N N . GLU A 1 86 ? -8.301 14.393 33.373 1.00 93.69 86 GLU A N 1
ATOM 687 C CA . GLU A 1 86 ? -9.443 15.093 33.968 1.00 93.69 86 GLU A CA 1
ATOM 688 C C . GLU A 1 86 ? -10.251 14.200 34.934 1.00 93.69 86 GLU A C 1
ATOM 690 O O . GLU A 1 86 ? -11.274 14.630 35.459 1.00 93.69 86 GLU A O 1
ATOM 695 N N . GLY A 1 87 ? -9.811 12.958 35.183 1.00 93.50 87 GLY A N 1
ATOM 696 C CA . GLY A 1 87 ? -10.451 12.026 36.118 1.00 93.50 87 GLY A CA 1
ATOM 697 C C . GLY A 1 87 ? -11.727 11.370 35.586 1.00 93.50 87 GLY A C 1
ATOM 698 O O . GLY A 1 87 ? -12.474 10.762 36.350 1.00 93.50 87 GLY A O 1
ATOM 699 N N . ARG A 1 88 ? -11.999 11.491 34.284 1.00 95.06 88 ARG A N 1
ATOM 700 C CA . ARG A 1 88 ? -13.206 10.953 33.652 1.00 95.06 88 ARG A CA 1
ATOM 701 C C . ARG A 1 88 ? -12.995 9.510 33.190 1.00 95.06 88 ARG A C 1
ATOM 703 O O . ARG A 1 88 ? -11.884 9.092 32.860 1.00 95.06 88 ARG A O 1
ATOM 710 N N . ASP A 1 89 ? -14.082 8.745 33.157 1.00 93.75 89 ASP A N 1
ATOM 711 C CA . ASP A 1 89 ? -14.043 7.317 32.845 1.00 93.75 89 ASP A CA 1
ATOM 712 C C . ASP A 1 89 ? -14.083 6.998 31.338 1.00 93.75 89 ASP A C 1
ATOM 714 O O . ASP A 1 89 ? -14.348 7.838 30.471 1.00 93.75 89 ASP A O 1
ATOM 718 N N . ILE A 1 90 ? -13.813 5.727 31.028 1.00 92.94 90 ILE A N 1
ATOM 719 C CA . ILE A 1 90 ? -13.764 5.225 29.652 1.00 92.94 90 ILE A CA 1
ATOM 720 C C . ILE A 1 90 ? -15.137 5.211 28.975 1.00 92.94 90 ILE A C 1
ATOM 722 O O . ILE A 1 90 ? -15.235 5.395 27.763 1.00 92.94 90 ILE A O 1
ATOM 726 N N . VAL A 1 91 ? -16.208 5.022 29.746 1.00 93.56 91 VAL A N 1
ATOM 727 C CA . VAL A 1 91 ? -17.578 4.973 29.225 1.00 93.56 91 VAL A CA 1
ATOM 728 C C . VAL A 1 91 ? -17.987 6.351 28.706 1.00 93.56 91 VAL A C 1
ATOM 730 O O . VAL A 1 91 ? -18.557 6.460 27.619 1.00 93.56 91 VAL A O 1
ATOM 733 N N . SER A 1 92 ? -17.635 7.400 29.445 1.00 91.12 92 SER A N 1
ATOM 734 C CA . SER A 1 92 ? -17.843 8.799 29.081 1.00 91.12 92 SER A CA 1
ATOM 735 C C . SER A 1 92 ? -17.079 9.150 27.811 1.00 91.12 92 SER A C 1
ATOM 737 O O . SER A 1 92 ? -17.662 9.698 26.877 1.00 91.12 92 SER A O 1
ATOM 739 N N . PHE A 1 93 ? -15.808 8.743 27.723 1.00 94.44 93 PHE A N 1
ATOM 740 C CA . PHE A 1 93 ? -15.020 8.911 26.503 1.00 94.44 93 PHE A CA 1
ATOM 741 C C . PHE A 1 93 ? -15.680 8.246 25.295 1.00 94.44 93 PHE A C 1
ATOM 743 O O . PHE A 1 93 ? -15.886 8.900 24.278 1.00 94.44 93 PHE A O 1
ATOM 750 N N . LEU A 1 94 ? -16.038 6.963 25.389 1.00 94.00 94 LEU A N 1
ATOM 751 C CA . LEU A 1 94 ? -16.612 6.234 24.255 1.00 94.00 94 LEU A CA 1
ATOM 752 C C . LEU A 1 94 ? -17.975 6.789 23.822 1.00 94.00 94 LEU A C 1
ATOM 754 O O . LEU A 1 94 ? -18.318 6.694 22.644 1.00 94.00 94 LEU A O 1
ATOM 758 N N . ARG A 1 95 ? -18.739 7.377 24.749 1.00 91.75 95 ARG A N 1
ATOM 759 C CA . ARG A 1 95 ? -20.012 8.045 24.454 1.00 91.75 95 ARG A CA 1
ATOM 760 C C . ARG A 1 95 ? -19.817 9.367 23.705 1.00 91.75 95 ARG A C 1
ATOM 762 O O . ARG A 1 95 ? -20.624 9.686 22.837 1.00 91.75 95 ARG A O 1
ATOM 769 N N . GLU A 1 96 ? -18.772 10.121 24.035 1.00 92.00 96 GLU A N 1
ATOM 770 C CA . GLU A 1 96 ? -18.505 11.458 23.483 1.00 92.00 96 GLU A CA 1
ATOM 771 C C . GLU A 1 96 ? -17.578 11.447 22.262 1.00 92.00 96 GLU A C 1
ATOM 773 O O . GLU A 1 96 ? -17.567 12.396 21.475 1.00 92.00 96 GLU A O 1
ATOM 778 N N . ALA A 1 97 ? -16.798 10.381 22.081 1.00 94.44 97 ALA A N 1
ATOM 779 C CA . ALA A 1 97 ? -15.825 10.274 21.009 1.00 94.44 97 ALA A CA 1
ATOM 780 C C . ALA A 1 97 ? -16.500 10.321 19.631 1.00 94.44 97 ALA A C 1
ATOM 782 O O . ALA A 1 97 ? -17.283 9.449 19.248 1.00 94.44 97 ALA A O 1
ATOM 783 N N . VAL A 1 98 ? -16.127 11.323 18.834 1.00 94.94 98 VAL A N 1
ATOM 784 C CA . VAL A 1 98 ? -16.613 11.460 17.458 1.00 94.94 98 VAL A CA 1
ATOM 785 C C . VAL A 1 98 ? -15.864 10.474 16.553 1.00 94.94 98 VAL A C 1
ATOM 787 O O . VAL A 1 98 ? -14.626 10.487 16.537 1.00 94.94 98 VAL A O 1
ATOM 790 N N . PRO A 1 99 ? -16.561 9.624 15.774 1.00 93.69 99 PRO A N 1
ATOM 791 C CA . PRO A 1 99 ? -15.912 8.719 14.837 1.00 93.69 99 PRO A CA 1
ATOM 792 C C . PRO A 1 99 ? -15.194 9.500 13.739 1.00 93.69 99 PRO A C 1
ATOM 794 O O . PRO A 1 99 ? -15.724 10.448 13.159 1.00 93.69 99 PRO A O 1
ATOM 797 N N . LEU A 1 100 ? -13.971 9.076 13.430 1.00 90.94 100 LEU A N 1
ATOM 798 C CA . LEU A 1 100 ? -13.134 9.750 12.448 1.00 90.94 100 LEU A CA 1
ATOM 799 C C . LEU A 1 100 ? -13.108 8.967 11.138 1.00 90.94 100 LEU A C 1
ATOM 801 O O . LEU A 1 100 ? -12.927 7.749 11.132 1.00 90.94 100 LEU A O 1
ATOM 805 N N . ARG A 1 101 ? -13.216 9.696 10.024 1.00 85.62 101 ARG A N 1
ATOM 806 C CA . ARG A 1 101 ? -13.035 9.156 8.670 1.00 85.62 101 ARG A CA 1
ATOM 807 C C . ARG A 1 101 ? -11.592 8.674 8.442 1.00 85.62 101 ARG A C 1
ATOM 809 O O . ARG A 1 101 ? -10.683 9.117 9.167 1.00 85.62 101 ARG A O 1
ATOM 816 N N . PRO A 1 102 ? -11.352 7.809 7.437 1.00 77.12 102 PRO A N 1
ATOM 817 C CA . PRO A 1 102 ? -10.038 7.257 7.149 1.00 77.12 102 PRO A CA 1
ATOM 818 C C . PRO A 1 102 ? -9.018 8.376 6.945 1.00 77.12 102 PRO A C 1
ATOM 820 O O . PRO A 1 102 ? -9.300 9.392 6.308 1.00 77.12 102 PRO A O 1
ATOM 823 N N . ARG A 1 103 ? -7.817 8.199 7.499 1.00 72.12 103 ARG A N 1
ATOM 824 C CA . ARG A 1 103 ? -6.702 9.133 7.317 1.00 72.12 103 ARG A CA 1
ATOM 825 C C . ARG A 1 103 ? -5.668 8.515 6.386 1.00 72.12 103 ARG A C 1
ATOM 827 O O . ARG A 1 103 ? -5.229 7.388 6.600 1.00 72.12 103 ARG A O 1
ATOM 834 N N . GLY A 1 104 ? -5.248 9.281 5.381 1.00 60.44 104 GLY A N 1
ATOM 835 C CA . GLY A 1 104 ? -4.363 8.791 4.324 1.00 60.44 104 GLY A CA 1
ATOM 836 C C . GLY A 1 104 ? -5.090 7.866 3.345 1.00 60.44 104 GLY A C 1
ATOM 837 O O . GLY A 1 104 ? -6.242 7.497 3.552 1.00 60.44 104 GLY A O 1
ATOM 838 N N . GLY A 1 105 ? -4.423 7.487 2.256 1.00 57.16 105 GLY A N 1
ATOM 839 C CA . GLY A 1 105 ? -5.010 6.662 1.197 1.00 57.16 105 GLY A CA 1
ATOM 840 C C . GLY A 1 105 ? -5.244 5.197 1.579 1.00 57.16 105 GLY A C 1
ATOM 841 O O . GLY A 1 105 ? -5.018 4.318 0.764 1.00 57.16 105 GLY A O 1
ATOM 842 N N . ARG A 1 106 ? -5.622 4.895 2.820 1.00 62.06 106 ARG A N 1
ATOM 843 C CA . ARG A 1 106 ? -5.472 3.565 3.424 1.00 62.06 106 ARG A CA 1
ATOM 844 C C . ARG A 1 106 ? -6.538 2.537 3.029 1.00 62.06 106 ARG A C 1
ATOM 846 O O . ARG A 1 106 ? -6.338 1.376 3.325 1.00 62.06 106 ARG A O 1
ATOM 853 N N . LEU A 1 107 ? -7.586 2.918 2.298 1.00 60.53 107 LEU A N 1
ATOM 854 C CA . LEU A 1 107 ? -8.633 2.013 1.786 1.00 60.53 107 LEU A CA 1
ATOM 855 C C . LEU A 1 107 ? -9.268 2.575 0.502 1.00 60.53 107 LEU A C 1
ATOM 857 O O . LEU A 1 107 ? -10.482 2.611 0.348 1.00 60.53 107 LEU A O 1
ATOM 861 N N . LEU A 1 108 ? -8.458 3.110 -0.411 1.00 69.50 108 LEU A N 1
ATOM 862 C CA . LEU A 1 108 ? -9.000 3.831 -1.572 1.00 69.50 108 LEU A CA 1
ATOM 863 C C . LEU A 1 108 ? -9.564 2.918 -2.670 1.00 69.50 108 LEU A C 1
ATOM 865 O O . LEU A 1 108 ? -10.091 3.421 -3.659 1.00 69.50 108 LEU A O 1
ATOM 869 N N . GLY A 1 109 ? -9.437 1.599 -2.509 1.00 79.44 109 GLY A N 1
ATOM 870 C CA . GLY A 1 109 ? -9.784 0.633 -3.541 1.00 79.44 109 GLY A CA 1
ATOM 871 C C . GLY A 1 109 ? -8.955 0.835 -4.808 1.00 79.44 109 GLY A C 1
ATOM 872 O O . GLY A 1 109 ? -7.803 1.285 -4.766 1.00 79.44 109 GLY A O 1
ATOM 873 N N . ASN A 1 110 ? -9.561 0.507 -5.943 1.00 87.06 110 ASN A N 1
ATOM 874 C CA . ASN A 1 110 ? -8.963 0.707 -7.255 1.00 87.06 110 ASN A CA 1
ATOM 875 C C . ASN A 1 110 ? -9.459 2.005 -7.887 1.00 87.06 110 ASN A C 1
ATOM 877 O O . ASN A 1 110 ? -10.447 2.605 -7.472 1.00 87.06 110 ASN A O 1
ATOM 881 N N . CYS A 1 111 ? -8.730 2.453 -8.899 1.00 90.38 111 CYS A N 1
ATOM 882 C CA . CYS A 1 111 ? -9.089 3.622 -9.671 1.00 90.38 111 CYS A CA 1
ATOM 883 C C . CYS A 1 111 ? -10.465 3.450 -10.320 1.00 90.38 111 CYS A C 1
ATOM 885 O O . CYS A 1 111 ? -10.712 2.429 -10.960 1.00 90.38 111 CYS A O 1
ATOM 887 N N . LEU A 1 112 ? -11.285 4.501 -10.280 1.00 91.81 112 LEU A N 1
ATOM 888 C CA . LEU A 1 112 ? -12.600 4.566 -10.928 1.00 91.81 112 LEU A CA 1
ATOM 889 C C . LEU A 1 112 ? -12.560 4.200 -12.421 1.00 91.81 112 LEU A C 1
ATOM 891 O O . LEU A 1 112 ? -13.530 3.679 -12.957 1.00 91.81 112 LEU A O 1
ATOM 895 N N . PHE A 1 113 ? -11.429 4.443 -13.090 1.00 92.12 113 PHE A N 1
ATOM 896 C CA . PHE A 1 113 ? -11.243 4.138 -14.512 1.00 92.12 113 PHE A CA 1
ATOM 897 C C . PHE A 1 113 ? -10.327 2.943 -14.779 1.00 92.12 113 PHE A C 1
ATOM 899 O O . PHE A 1 113 ? -10.315 2.447 -15.899 1.00 92.12 113 PHE A O 1
ATOM 906 N N . CYS A 1 114 ? -9.518 2.507 -13.808 1.00 90.81 114 CYS A N 1
ATOM 907 C CA . CYS A 1 114 ? -8.572 1.400 -13.977 1.00 90.81 114 CYS A CA 1
ATOM 908 C C . CYS A 1 114 ? -8.857 0.326 -12.920 1.00 90.81 114 CYS A C 1
ATOM 910 O O . CYS A 1 114 ? -8.347 0.453 -11.804 1.00 90.81 114 CYS A O 1
ATOM 912 N N . PRO A 1 115 ? -9.566 -0.762 -13.274 1.00 87.94 115 PRO A N 1
ATOM 913 C CA . PRO A 1 115 ? -9.950 -1.817 -12.331 1.00 87.94 115 PRO A CA 1
ATOM 914 C C . PRO A 1 115 ? -8.770 -2.491 -11.626 1.00 87.94 115 PRO A C 1
ATOM 916 O O . PRO A 1 115 ? -8.946 -3.091 -10.575 1.00 87.94 115 PRO A O 1
ATOM 919 N N . HIS A 1 116 ? -7.577 -2.388 -12.211 1.00 86.12 116 HIS A N 1
ATOM 920 C CA . HIS A 1 116 ? -6.350 -3.043 -11.766 1.00 86.12 116 HIS A CA 1
ATOM 921 C C . HIS A 1 116 ? -5.327 -2.082 -11.143 1.00 86.12 116 HIS A C 1
ATOM 923 O O . HIS A 1 116 ? -4.280 -2.504 -10.671 1.00 86.12 116 HIS A O 1
ATOM 929 N N . ALA A 1 117 ? -5.568 -0.770 -11.178 1.00 87.00 117 ALA A N 1
ATOM 930 C CA . ALA A 1 117 ? -4.614 0.186 -10.625 1.00 87.00 117 ALA A CA 1
ATOM 931 C C . ALA A 1 117 ? -5.126 0.680 -9.270 1.00 87.00 117 ALA A C 1
ATOM 933 O O . ALA A 1 117 ? -6.227 1.236 -9.232 1.00 87.00 117 ALA A O 1
ATOM 934 N N . PRO A 1 118 ? -4.346 0.560 -8.181 1.00 84.38 118 PRO A N 1
ATOM 935 C CA . PRO A 1 118 ? -4.775 1.052 -6.882 1.00 84.38 118 PRO A CA 1
ATOM 936 C C . PRO A 1 118 ? -4.996 2.565 -6.943 1.00 84.38 118 PRO A C 1
ATOM 938 O O . PRO A 1 118 ? -4.215 3.312 -7.553 1.00 84.38 118 PRO A O 1
ATOM 941 N N . ALA A 1 119 ? -6.063 3.028 -6.301 1.00 86.00 119 ALA A N 1
ATOM 942 C CA . ALA A 1 119 ? -6.299 4.450 -6.148 1.00 86.00 119 ALA A CA 1
ATOM 943 C C . ALA A 1 119 ? -5.205 5.061 -5.256 1.00 86.00 119 ALA A C 1
ATOM 945 O O . ALA A 1 119 ? -4.816 4.526 -4.213 1.00 86.00 119 ALA A O 1
ATOM 946 N N . TYR A 1 120 ? -4.677 6.191 -5.717 1.00 81.12 120 TYR A N 1
ATOM 947 C CA . TYR A 1 120 ? -3.571 6.916 -5.099 1.00 81.12 120 TYR A CA 1
ATOM 948 C C . TYR A 1 120 ? -4.062 7.973 -4.104 1.00 81.12 120 TYR A C 1
ATOM 950 O O . TYR A 1 120 ? -3.398 8.257 -3.109 1.00 81.12 120 TYR A O 1
ATOM 958 N N . SER A 1 121 ? -5.234 8.551 -4.364 1.00 76.94 121 SER A N 1
ATOM 959 C CA . SER A 1 121 ? -5.827 9.626 -3.568 1.00 76.94 121 SER A CA 1
ATOM 960 C C . SER A 1 121 ? -7.330 9.426 -3.350 1.00 76.94 121 SER A C 1
ATOM 962 O O . SER A 1 121 ? -7.971 8.632 -4.033 1.00 76.94 121 SER A O 1
ATOM 964 N N . HIS A 1 122 ? -7.895 10.170 -2.396 1.00 76.56 122 HIS A N 1
ATOM 965 C CA . HIS A 1 122 ? -9.309 10.113 -1.981 1.00 76.56 122 HIS A CA 1
ATOM 966 C C . HIS A 1 122 ? -10.326 10.402 -3.095 1.00 76.56 122 HIS A C 1
ATOM 968 O O . HIS A 1 122 ? -11.500 10.103 -2.942 1.00 76.56 122 HIS A O 1
ATOM 974 N N . ASN A 1 123 ? -9.882 10.947 -4.225 1.00 80.12 123 ASN A N 1
ATOM 975 C CA . ASN A 1 123 ? -10.694 11.127 -5.428 1.00 80.12 123 ASN A CA 1
ATOM 976 C C . ASN A 1 123 ? -10.914 9.825 -6.229 1.00 80.12 123 ASN A C 1
ATOM 978 O O . ASN A 1 123 ? -11.421 9.888 -7.346 1.00 80.12 123 ASN A O 1
ATOM 982 N N . GLY A 1 124 ? -10.465 8.673 -5.718 1.00 86.25 124 GLY A N 1
ATOM 983 C CA . GLY A 1 124 ? -10.637 7.378 -6.373 1.00 86.25 124 GLY A CA 1
ATOM 984 C C . GLY A 1 124 ? -9.828 7.227 -7.662 1.00 86.25 124 GLY A C 1
ATOM 985 O O . GLY A 1 124 ? -10.165 6.403 -8.500 1.00 86.25 124 GLY A O 1
ATOM 986 N N . LEU A 1 125 ? -8.774 8.021 -7.877 1.00 90.06 125 LEU A N 1
ATOM 987 C CA . LEU A 1 125 ? -7.962 7.962 -9.096 1.00 90.06 125 LEU A CA 1
ATOM 988 C C . LEU A 1 125 ? -6.613 7.282 -8.846 1.00 90.06 125 LEU A C 1
ATOM 990 O O . LEU A 1 125 ? -5.968 7.519 -7.822 1.00 90.06 125 LEU A O 1
ATOM 994 N N . CYS A 1 126 ? -6.132 6.485 -9.808 1.00 89.94 126 CYS A N 1
ATOM 995 C CA . CYS A 1 126 ? -4.739 6.028 -9.814 1.00 89.94 126 CYS A CA 1
ATOM 996 C C . CYS A 1 126 ? -3.783 7.213 -10.008 1.00 89.94 126 CYS A C 1
ATOM 998 O O . CYS A 1 126 ? -4.174 8.288 -10.468 1.00 89.94 126 CYS A O 1
ATOM 1000 N N . TRP A 1 127 ? -2.495 7.004 -9.731 1.00 89.06 127 TRP A N 1
ATOM 1001 C CA . TRP A 1 127 ? -1.484 8.057 -9.853 1.00 89.06 127 TRP A CA 1
ATOM 1002 C C . TRP A 1 127 ? -1.438 8.705 -11.251 1.00 89.06 127 TRP A C 1
ATOM 1004 O O . TRP A 1 127 ? -1.302 9.927 -11.363 1.00 89.06 127 TRP A O 1
ATOM 1014 N N . LEU A 1 128 ? -1.600 7.916 -12.323 1.00 90.69 128 LEU A N 1
ATOM 1015 C CA . LEU A 1 128 ? -1.599 8.419 -13.702 1.00 90.69 128 LEU A CA 1
ATOM 1016 C C . LEU A 1 128 ? -2.811 9.312 -13.999 1.00 90.69 128 LEU A C 1
ATOM 1018 O O . LEU A 1 128 ? -2.656 10.381 -14.595 1.00 90.69 128 LEU A O 1
ATOM 1022 N N . HIS A 1 129 ? -4.005 8.902 -13.564 1.00 92.56 129 HIS A N 1
ATOM 1023 C CA . HIS A 1 129 ? -5.229 9.695 -13.695 1.00 92.56 129 HIS A CA 1
ATOM 1024 C C . HIS A 1 129 ? -5.173 10.958 -12.836 1.00 92.56 129 HIS A C 1
ATOM 1026 O O . HIS A 1 129 ? -5.436 12.035 -13.363 1.00 92.56 129 HIS A O 1
ATOM 1032 N N . SER A 1 130 ? -4.723 10.872 -11.580 1.00 91.62 130 SER A N 1
ATOM 1033 C CA . SER A 1 130 ? -4.499 12.048 -10.725 1.00 91.62 130 SER A CA 1
ATOM 1034 C C . SER A 1 130 ? -3.516 13.033 -11.362 1.00 91.62 130 SER A C 1
ATOM 1036 O O . SER A 1 130 ? -3.790 14.230 -11.430 1.00 91.62 130 SER A O 1
ATOM 1038 N N . SER A 1 131 ? -2.405 12.541 -11.916 1.00 90.56 131 SER A N 1
ATOM 1039 C CA . SER A 1 131 ? -1.418 13.379 -12.608 1.00 90.56 131 SER A CA 1
ATOM 1040 C C . SER A 1 131 ? -1.991 14.046 -13.864 1.00 90.56 131 SER A C 1
ATOM 1042 O O . SER A 1 131 ? -1.716 15.221 -14.119 1.00 90.56 131 SER A O 1
ATOM 1044 N N . LYS A 1 132 ? -2.804 13.326 -14.652 1.00 92.12 132 LYS A N 1
ATOM 1045 C CA . LYS A 1 132 ? -3.525 13.891 -15.805 1.00 92.12 132 LYS A CA 1
ATOM 1046 C C . LYS A 1 132 ? -4.534 14.955 -15.381 1.00 92.12 132 LYS A C 1
ATOM 1048 O O . LYS A 1 132 ? -4.572 16.011 -16.008 1.00 92.12 132 LYS A O 1
ATOM 1053 N N . PHE A 1 133 ? -5.319 14.689 -14.339 1.00 93.00 133 PHE A N 1
ATOM 1054 C CA . PHE A 1 133 ? -6.331 15.611 -13.834 1.00 93.00 133 PHE A CA 1
ATOM 1055 C C . PHE A 1 133 ? -5.703 16.917 -13.345 1.00 93.00 133 PHE A C 1
ATOM 1057 O O . PHE A 1 133 ? -6.120 17.988 -13.773 1.00 93.00 133 PHE A O 1
ATOM 1064 N N . ILE A 1 134 ? -4.636 16.840 -12.541 1.00 91.75 134 ILE A N 1
ATOM 1065 C CA . ILE A 1 134 ? -3.917 18.022 -12.036 1.00 91.75 134 ILE A CA 1
ATOM 1066 C C . ILE A 1 134 ? -3.382 18.876 -13.193 1.00 91.75 134 ILE A C 1
ATOM 1068 O O . ILE A 1 134 ? -3.580 20.091 -13.207 1.00 91.75 134 ILE A O 1
ATOM 1072 N N . LYS A 1 135 ? -2.745 18.254 -14.197 1.00 92.12 135 LYS A N 1
ATOM 1073 C CA . LYS A 1 135 ? -2.222 18.971 -15.374 1.00 92.12 135 LYS A CA 1
ATOM 1074 C C . LYS A 1 135 ? -3.334 19.624 -16.195 1.00 92.12 135 LYS A C 1
ATOM 1076 O O . LYS A 1 135 ? -3.192 20.775 -16.605 1.00 92.12 135 LYS A O 1
ATOM 1081 N N . TRP A 1 136 ? -4.428 18.900 -16.426 1.00 92.62 136 TRP A N 1
ATOM 1082 C CA . TRP A 1 136 ? -5.587 19.400 -17.161 1.00 92.62 136 TRP A CA 1
ATOM 1083 C C . TRP A 1 136 ? -6.241 20.584 -16.440 1.00 92.62 136 TRP A C 1
ATOM 1085 O O . TRP A 1 136 ? -6.409 21.644 -17.042 1.00 92.62 136 TRP A O 1
ATOM 1095 N N . ARG A 1 137 ? -6.502 20.441 -15.134 1.00 91.75 137 ARG A N 1
ATOM 1096 C CA . ARG A 1 137 ? -7.091 21.483 -14.284 1.00 91.75 137 ARG A CA 1
ATOM 1097 C C . ARG A 1 137 ? -6.237 22.745 -14.283 1.00 91.75 137 ARG A C 1
ATOM 1099 O O . ARG A 1 137 ? -6.751 23.824 -14.557 1.00 91.75 137 ARG A O 1
ATOM 1106 N N . ALA A 1 138 ? -4.928 22.606 -14.067 1.00 90.94 138 ALA A N 1
ATOM 1107 C CA . ALA A 1 138 ? -4.004 23.736 -14.097 1.00 90.94 138 ALA A CA 1
ATOM 1108 C C . ALA A 1 138 ? -3.976 24.429 -15.472 1.00 90.94 138 ALA A C 1
ATOM 1110 O O . ALA A 1 138 ? -3.855 25.648 -15.552 1.00 90.94 138 ALA A O 1
ATOM 1111 N N . SER A 1 139 ? -4.090 23.678 -16.573 1.00 91.38 139 SER A N 1
ATOM 1112 C CA . SER A 1 139 ? -4.162 24.261 -17.918 1.00 91.38 139 SER A CA 1
ATOM 1113 C C . SER A 1 139 ? -5.466 25.026 -18.163 1.00 91.38 139 SER A C 1
ATOM 1115 O O . SER A 1 139 ? -5.416 26.097 -18.761 1.00 91.38 139 SER A O 1
ATOM 1117 N N . HIS A 1 140 ? -6.606 24.511 -17.695 1.00 89.19 140 HIS A N 1
ATOM 1118 C CA . HIS A 1 140 ? -7.914 25.161 -17.831 1.00 89.19 140 HIS A CA 1
ATOM 1119 C C . HIS A 1 140 ? -8.030 26.428 -16.980 1.00 89.19 140 HIS A C 1
ATOM 1121 O O . HIS A 1 140 ? -8.473 27.458 -17.484 1.00 89.19 140 HIS A O 1
ATOM 1127 N N . GLN A 1 141 ? -7.538 26.384 -15.739 1.00 88.19 141 GLN A N 1
ATOM 1128 C CA . GLN A 1 141 ? -7.501 27.547 -14.849 1.00 88.19 141 GLN A CA 1
ATOM 1129 C C . GLN A 1 141 ? -6.677 28.694 -15.443 1.00 88.19 141 GLN A C 1
ATOM 1131 O O . GLN A 1 141 ? -7.127 29.834 -15.440 1.00 88.19 141 GLN A O 1
ATOM 1136 N N . ARG A 1 142 ? -5.516 28.398 -16.046 1.00 89.44 142 ARG A N 1
ATOM 1137 C CA . ARG A 1 142 ? -4.709 29.411 -16.754 1.00 89.44 142 ARG A CA 1
ATOM 1138 C C . ARG A 1 142 ? -5.416 30.029 -17.965 1.00 89.44 142 ARG A C 1
ATOM 1140 O O . ARG A 1 142 ? -5.038 31.113 -18.383 1.00 89.44 142 ARG A O 1
ATOM 1147 N N . LYS A 1 143 ? -6.408 29.344 -18.538 1.00 90.75 143 LYS A N 1
ATOM 1148 C CA . LYS A 1 143 ? -7.203 29.804 -19.688 1.00 90.75 143 LYS A CA 1
ATOM 1149 C C . LYS A 1 143 ? -8.550 30.414 -19.276 1.00 90.75 143 LYS A C 1
ATOM 1151 O O . LYS A 1 143 ? -9.404 30.602 -20.136 1.00 90.75 143 LYS A O 1
ATOM 1156 N N . GLY A 1 144 ? -8.781 30.645 -17.978 1.00 84.12 144 GLY A N 1
ATOM 1157 C CA . GLY A 1 144 ? -10.046 31.185 -17.460 1.00 84.12 144 GLY A CA 1
ATOM 1158 C C . GLY A 1 144 ? -11.269 30.296 -17.719 1.00 84.12 144 GLY A C 1
ATOM 1159 O O . GLY A 1 144 ? -12.398 30.761 -17.634 1.00 84.12 144 GLY A O 1
ATOM 1160 N N . SER A 1 145 ? -11.063 29.025 -18.073 1.00 83.56 145 SER A N 1
ATOM 1161 C CA . SER A 1 145 ? -12.142 28.077 -18.359 1.00 83.56 145 SER A CA 1
ATOM 1162 C C . SER A 1 145 ? -12.523 27.293 -17.106 1.00 83.56 145 SER A C 1
ATOM 1164 O O . SER A 1 145 ? -11.657 27.009 -16.272 1.00 83.56 145 SER A O 1
ATOM 1166 N N . SER A 1 146 ? -13.786 26.858 -17.008 1.00 78.31 146 SER A N 1
ATOM 1167 C CA . SER A 1 146 ? -14.193 25.919 -15.959 1.00 78.31 146 SER A CA 1
ATOM 1168 C C . SER A 1 146 ? -13.353 24.637 -16.039 1.00 78.31 146 SER A C 1
ATOM 1170 O O . SER A 1 146 ? -12.997 24.146 -17.123 1.00 78.31 146 SER A O 1
ATOM 1172 N N . ALA A 1 147 ? -12.973 24.132 -14.867 1.00 81.12 147 ALA A N 1
ATOM 1173 C CA . ALA A 1 147 ? -12.152 22.939 -14.705 1.00 81.12 147 ALA A CA 1
ATOM 1174 C C . ALA A 1 147 ? -12.954 21.844 -13.991 1.00 81.12 147 ALA A C 1
ATOM 1176 O O . ALA A 1 147 ? -12.509 21.284 -12.987 1.00 81.12 147 ALA A O 1
ATOM 1177 N N . ASP A 1 148 ? -14.149 21.592 -14.524 1.00 87.88 148 ASP A N 1
ATOM 1178 C CA . ASP A 1 148 ? -15.138 20.672 -13.964 1.00 87.88 148 ASP A CA 1
ATOM 1179 C C . ASP A 1 148 ? -14.639 19.228 -14.048 1.00 87.88 148 ASP A C 1
ATOM 1181 O O . ASP A 1 148 ? -14.119 18.787 -15.082 1.00 87.88 148 ASP A O 1
ATOM 1185 N N . TYR A 1 149 ? -14.767 18.494 -12.944 1.00 87.25 149 TYR A N 1
ATOM 1186 C CA . TYR A 1 149 ? -14.236 17.139 -12.821 1.00 87.25 149 TYR A CA 1
ATOM 1187 C C . TYR A 1 149 ? -14.920 16.180 -13.800 1.00 87.25 149 TYR A C 1
ATOM 1189 O O . TYR A 1 149 ? -14.252 15.393 -14.463 1.00 87.25 149 TYR A O 1
ATOM 1197 N N . GLU A 1 150 ? -16.230 16.312 -13.945 1.00 90.00 150 GLU A N 1
ATOM 1198 C CA . GLU A 1 150 ? -17.141 15.492 -14.738 1.00 90.00 150 GLU A CA 1
ATOM 1199 C C . GLU A 1 150 ? -16.764 15.581 -16.218 1.00 90.00 150 GLU A C 1
ATOM 1201 O O . GLU A 1 150 ? -16.538 14.575 -16.886 1.00 90.00 150 GLU A O 1
ATOM 1206 N N . ARG A 1 151 ? -16.511 16.802 -16.699 1.00 89.69 151 ARG A N 1
ATOM 1207 C CA . ARG A 1 151 ? -16.053 17.047 -18.071 1.00 89.69 151 ARG A CA 1
ATOM 1208 C C . ARG A 1 151 ? -14.701 16.397 -18.367 1.00 89.69 151 ARG A C 1
ATOM 1210 O O . ARG A 1 151 ? -14.433 15.987 -19.502 1.00 89.69 151 ARG A O 1
ATOM 1217 N N . TRP A 1 152 ? -13.808 16.357 -17.379 1.00 92.56 152 TRP A N 1
ATOM 1218 C CA . TRP A 1 152 ? -12.554 15.625 -17.505 1.00 92.56 152 TRP A CA 1
ATOM 1219 C C . TRP A 1 152 ? -12.800 14.113 -17.458 1.00 92.56 152 TRP A C 1
ATOM 1221 O O . TRP A 1 152 ? -12.247 13.401 -18.299 1.00 92.56 152 TRP A O 1
ATOM 1231 N N . ALA A 1 153 ? -13.640 13.639 -16.535 1.00 91.56 153 ALA A N 1
ATOM 1232 C CA . ALA A 1 153 ? -13.984 12.236 -16.319 1.00 91.56 153 ALA A CA 1
ATOM 1233 C C . ALA A 1 153 ? -14.562 11.571 -17.580 1.00 91.56 153 ALA A C 1
ATOM 1235 O O . ALA A 1 153 ? -14.075 10.507 -17.962 1.00 91.56 153 ALA A O 1
ATOM 1236 N N . ASP A 1 154 ? -15.469 12.242 -18.300 1.00 90.06 154 ASP A N 1
ATOM 1237 C CA . ASP A 1 154 ? -16.113 11.746 -19.534 1.00 90.06 154 ASP A CA 1
ATOM 1238 C C . ASP A 1 154 ? -15.125 11.358 -20.645 1.00 90.06 154 ASP A C 1
ATOM 1240 O O . ASP A 1 154 ? -15.429 10.589 -21.557 1.00 90.06 154 ASP A O 1
ATOM 1244 N N . ARG A 1 155 ? -13.910 11.913 -20.599 1.00 88.38 155 ARG A N 1
ATOM 1245 C CA . ARG A 1 155 ? -12.865 11.695 -21.609 1.00 88.38 155 ARG A CA 1
ATOM 1246 C C . ARG A 1 155 ? -11.828 10.669 -21.175 1.00 88.38 155 ARG A C 1
ATOM 1248 O O . ARG A 1 155 ? -10.875 10.410 -21.920 1.00 88.38 155 ARG A O 1
ATOM 1255 N N . GLN A 1 156 ? -11.950 10.129 -19.967 1.00 91.31 156 GLN A N 1
ATOM 1256 C CA . GLN A 1 156 ? -10.975 9.189 -19.445 1.00 91.31 156 GLN A CA 1
ATOM 1257 C C . GLN A 1 156 ? -11.215 7.786 -19.986 1.00 91.31 156 GLN A C 1
ATOM 1259 O O . GLN A 1 156 ? -12.330 7.346 -20.239 1.00 91.31 156 GLN A O 1
ATOM 1264 N N . ARG A 1 157 ? -10.106 7.074 -20.166 1.00 89.31 157 ARG A N 1
ATOM 1265 C CA . ARG A 1 157 ? -10.085 5.655 -20.504 1.00 89.31 157 ARG A CA 1
ATOM 1266 C C . ARG A 1 157 ? -9.188 4.919 -19.512 1.00 89.31 157 ARG A C 1
ATOM 1268 O O . ARG A 1 157 ? -8.270 5.555 -18.970 1.00 89.31 157 ARG A O 1
ATOM 1275 N N . PRO A 1 158 ? -9.419 3.614 -19.293 1.00 89.25 158 PRO A N 1
ATOM 1276 C CA . PRO A 1 158 ? -8.479 2.773 -18.568 1.00 89.25 158 PRO A CA 1
ATOM 1277 C C . PRO A 1 158 ? -7.091 2.848 -19.204 1.00 89.25 158 PRO A C 1
ATOM 1279 O O . PRO A 1 158 ? -6.940 2.861 -20.429 1.00 89.25 158 PRO A O 1
ATOM 1282 N N . PHE A 1 159 ? -6.068 2.880 -18.357 1.00 86.94 159 PHE A N 1
ATOM 1283 C CA . PHE A 1 159 ? -4.707 2.566 -18.772 1.00 86.94 159 PHE A CA 1
ATOM 1284 C C . PHE A 1 159 ? -4.540 1.043 -18.917 1.00 86.94 159 PHE A C 1
ATOM 1286 O O . PHE A 1 159 ? -5.342 0.293 -18.356 1.00 86.94 159 PHE A O 1
ATOM 1293 N N . PRO A 1 160 ? -3.511 0.574 -19.650 1.00 85.56 160 PRO A N 1
ATOM 1294 C CA . PRO A 1 160 ? -3.186 -0.847 -19.704 1.00 85.56 160 PRO A CA 1
ATOM 1295 C C . PRO A 1 160 ? -2.974 -1.444 -18.310 1.00 85.56 160 PRO A C 1
ATOM 1297 O O . PRO A 1 160 ? -2.544 -0.751 -17.387 1.00 85.56 160 PRO A O 1
ATOM 1300 N N . HIS A 1 161 ? -3.234 -2.743 -18.175 1.00 88.88 161 HIS A N 1
ATOM 1301 C CA . HIS A 1 161 ? -2.833 -3.476 -16.982 1.00 88.88 161 HIS A CA 1
ATOM 1302 C C . HIS A 1 161 ? -1.306 -3.626 -16.962 1.00 88.88 161 HIS A C 1
ATOM 1304 O O . HIS A 1 161 ? -0.712 -4.096 -17.931 1.00 88.88 161 HIS A O 1
ATOM 1310 N N . PHE A 1 162 ? -0.678 -3.200 -15.866 1.00 88.00 162 PHE A N 1
ATOM 1311 C CA . PHE A 1 162 ? 0.780 -3.185 -15.715 1.00 88.00 162 PHE A CA 1
ATOM 1312 C C . PHE A 1 162 ? 1.329 -4.396 -14.941 1.00 88.00 162 PHE A C 1
ATOM 1314 O O . PHE A 1 162 ? 2.536 -4.456 -14.710 1.00 88.00 162 PHE A O 1
ATOM 1321 N N . GLY A 1 163 ? 0.464 -5.340 -14.549 1.00 91.56 163 GLY A N 1
ATOM 1322 C CA . GLY A 1 163 ? 0.816 -6.474 -13.696 1.00 91.56 163 GLY A CA 1
ATOM 1323 C C . GLY A 1 163 ? 0.970 -6.098 -12.221 1.00 91.56 163 GLY A C 1
ATOM 1324 O O . GLY A 1 163 ? 0.500 -5.050 -11.769 1.00 91.56 163 GLY A O 1
ATOM 1325 N N . ASP A 1 164 ? 1.649 -6.966 -11.480 1.00 92.25 164 ASP A N 1
ATOM 1326 C CA . ASP A 1 164 ? 2.024 -6.742 -10.086 1.00 92.25 164 ASP A CA 1
ATOM 1327 C C . ASP A 1 164 ? 3.163 -5.720 -9.962 1.00 92.25 164 ASP A C 1
ATOM 1329 O O . ASP A 1 164 ? 3.949 -5.494 -10.889 1.00 92.25 164 ASP A O 1
ATOM 1333 N N . CYS A 1 165 ? 3.273 -5.093 -8.790 1.00 92.81 165 CYS A N 1
ATOM 1334 C CA . CYS A 1 165 ? 4.441 -4.289 -8.464 1.00 92.81 165 CYS A CA 1
ATOM 1335 C C . CYS A 1 165 ? 5.712 -5.154 -8.520 1.00 92.81 165 CYS A C 1
ATOM 1337 O O . CYS A 1 165 ? 5.777 -6.224 -7.925 1.00 92.81 165 CYS A O 1
ATOM 1339 N N . ARG A 1 166 ? 6.753 -4.651 -9.187 1.00 94.94 166 ARG A N 1
ATOM 1340 C CA . ARG A 1 166 ? 8.056 -5.316 -9.323 1.00 94.94 166 ARG A CA 1
ATOM 1341 C C . ARG A 1 166 ? 8.864 -5.366 -8.030 1.00 94.94 166 ARG A C 1
ATOM 1343 O O . ARG A 1 166 ? 9.845 -6.099 -7.973 1.00 94.94 166 ARG A O 1
ATOM 1350 N N . ALA A 1 167 ? 8.497 -4.578 -7.018 1.00 94.06 167 ALA A N 1
ATOM 1351 C CA . ALA A 1 167 ? 9.125 -4.677 -5.708 1.00 94.06 167 ALA A CA 1
ATOM 1352 C C . ALA A 1 167 ? 8.809 -6.049 -5.099 1.00 94.06 167 ALA A C 1
ATOM 1354 O O . ALA A 1 167 ? 7.640 -6.379 -4.907 1.00 94.06 167 ALA A O 1
ATOM 1355 N N . LEU A 1 168 ? 9.846 -6.833 -4.794 1.00 91.88 168 LEU A N 1
ATOM 1356 C CA . LEU A 1 168 ? 9.721 -8.269 -4.517 1.00 91.88 168 LEU A CA 1
ATOM 1357 C C . LEU A 1 168 ? 8.762 -8.571 -3.358 1.00 91.88 168 LEU A C 1
ATOM 1359 O O . LEU A 1 168 ? 7.957 -9.495 -3.434 1.00 91.88 168 LEU A O 1
ATOM 1363 N N . ALA A 1 169 ? 8.827 -7.767 -2.299 1.00 89.06 169 ALA A N 1
ATOM 1364 C CA . ALA A 1 169 ? 8.002 -7.945 -1.113 1.00 89.06 169 ALA A CA 1
ATOM 1365 C C . ALA A 1 169 ? 6.614 -7.280 -1.219 1.00 89.06 169 ALA A C 1
ATOM 1367 O O . ALA A 1 169 ? 5.833 -7.309 -0.270 1.00 89.06 169 ALA A O 1
ATOM 1368 N N . CYS A 1 170 ? 6.277 -6.659 -2.352 1.00 89.88 170 CYS A N 1
ATOM 1369 C CA . CYS A 1 170 ? 5.021 -5.943 -2.540 1.00 89.88 170 CYS A CA 1
ATOM 1370 C C . CYS A 1 170 ? 3.907 -6.867 -3.056 1.00 89.88 170 CYS A C 1
ATOM 1372 O O . CYS A 1 170 ? 4.094 -7.658 -3.980 1.00 89.88 170 CYS A O 1
ATOM 1374 N N . SER A 1 171 ? 2.721 -6.742 -2.466 1.00 87.69 171 SER A N 1
ATOM 1375 C CA . SER A 1 171 ? 1.505 -7.456 -2.874 1.00 87.69 171 SER A CA 1
ATOM 1376 C C . SER A 1 171 ? 0.544 -6.599 -3.708 1.00 87.69 171 SER A C 1
ATOM 1378 O O . SER A 1 171 ? -0.512 -7.077 -4.116 1.00 87.69 171 SER A O 1
ATOM 1380 N N . GLU A 1 172 ? 0.890 -5.333 -3.952 1.00 86.69 172 GLU A N 1
ATOM 1381 C CA . GLU A 1 172 ? 0.046 -4.386 -4.679 1.00 86.69 172 GLU A CA 1
ATOM 1382 C C . GLU A 1 172 ? 0.210 -4.522 -6.197 1.00 86.69 172 GLU A C 1
ATOM 1384 O O . GLU A 1 172 ? 1.297 -4.811 -6.703 1.00 86.69 172 GLU A O 1
ATOM 1389 N N . GLN A 1 173 ? -0.850 -4.192 -6.935 1.00 89.25 173 GLN A N 1
ATOM 1390 C CA . GLN A 1 173 ? -0.784 -4.064 -8.390 1.00 89.25 173 GLN A CA 1
ATOM 1391 C C . GLN A 1 173 ? 0.005 -2.812 -8.800 1.00 89.25 173 GLN A C 1
ATOM 1393 O O . GLN A 1 173 ? -0.002 -1.773 -8.123 1.00 89.25 173 GLN A O 1
ATOM 1398 N N . ALA A 1 174 ? 0.694 -2.892 -9.936 1.00 91.62 174 ALA A N 1
ATOM 1399 C CA . ALA A 1 174 ? 1.418 -1.763 -10.488 1.00 91.62 174 ALA A CA 1
ATOM 1400 C C . ALA A 1 174 ? 0.443 -0.677 -10.970 1.00 91.62 174 ALA A C 1
ATOM 1402 O O . ALA A 1 174 ? -0.481 -0.913 -11.746 1.00 91.62 174 ALA A O 1
ATOM 1403 N N . GLY A 1 175 ? 0.682 0.556 -10.522 1.00 88.19 175 GLY A N 1
ATOM 1404 C CA . GLY A 1 175 ? -0.084 1.745 -10.911 1.00 88.19 175 GLY A CA 1
ATOM 1405 C C . GLY A 1 175 ? 0.662 2.647 -11.895 1.00 88.19 175 GLY A C 1
ATOM 1406 O O . GLY A 1 175 ? 0.180 3.731 -12.225 1.00 88.19 175 GLY A O 1
ATOM 1407 N N . HIS A 1 176 ? 1.857 2.234 -12.321 1.00 91.06 176 HIS A N 1
ATOM 1408 C CA . HIS A 1 176 ? 2.756 3.005 -13.167 1.00 91.06 176 HIS A CA 1
ATOM 1409 C C . HIS A 1 176 ? 3.409 2.118 -14.230 1.00 91.06 176 HIS A C 1
ATOM 1411 O O . HIS A 1 176 ? 3.703 0.951 -13.981 1.00 91.06 176 HIS A O 1
ATOM 1417 N N . TYR A 1 177 ? 3.725 2.705 -15.387 1.00 91.25 177 TYR A N 1
ATOM 1418 C CA . TYR A 1 177 ? 4.236 1.988 -16.559 1.00 91.25 177 TYR A CA 1
ATOM 1419 C C . TYR A 1 177 ? 5.494 1.157 -16.311 1.00 91.25 177 TYR A C 1
ATOM 1421 O O . TYR A 1 177 ? 5.669 0.129 -16.948 1.00 91.25 177 TYR A O 1
ATOM 1429 N N . ILE A 1 178 ? 6.360 1.580 -15.385 1.00 93.75 178 ILE A N 1
ATOM 1430 C CA . ILE A 1 178 ? 7.594 0.846 -15.048 1.00 93.75 178 ILE A CA 1
ATOM 1431 C C . ILE A 1 178 ? 7.354 -0.358 -14.122 1.00 93.75 178 ILE A C 1
ATOM 1433 O O . ILE A 1 178 ? 8.310 -0.940 -13.618 1.00 93.75 178 ILE A O 1
ATOM 1437 N N . GLY A 1 179 ? 6.090 -0.725 -13.887 1.00 93.44 179 GLY A N 1
ATOM 1438 C CA . GLY A 1 179 ? 5.716 -1.866 -13.058 1.00 93.44 179 GLY A CA 1
ATOM 1439 C C . GLY A 1 179 ? 5.826 -1.585 -11.562 1.00 93.44 179 GLY A C 1
ATOM 1440 O O . GLY A 1 179 ? 6.169 -2.483 -10.811 1.00 93.44 179 GLY A O 1
ATOM 1441 N N . LEU A 1 180 ? 5.590 -0.350 -11.108 1.00 93.62 180 LEU A N 1
ATOM 1442 C CA . LEU A 1 180 ? 5.597 -0.012 -9.678 1.00 93.62 180 LEU A CA 1
ATOM 1443 C C . LEU A 1 180 ? 4.214 0.451 -9.217 1.00 93.62 180 LEU A C 1
ATOM 1445 O O . LEU A 1 180 ? 3.502 1.147 -9.949 1.00 93.62 180 LEU A O 1
ATOM 1449 N N . CYS A 1 181 ? 3.831 0.093 -7.990 1.00 89.94 181 CYS A N 1
ATOM 1450 C CA . CYS A 1 181 ? 2.673 0.689 -7.327 1.00 89.94 181 CYS A CA 1
ATOM 1451 C C . CYS A 1 181 ? 2.968 2.166 -6.977 1.00 89.94 181 CYS A C 1
ATOM 1453 O O . CYS A 1 181 ? 4.132 2.579 -6.974 1.00 89.94 181 CYS A O 1
ATOM 1455 N N . PRO A 1 182 ? 1.952 2.994 -6.671 1.00 86.25 182 PRO A N 1
ATOM 1456 C CA . PRO A 1 182 ? 2.168 4.416 -6.399 1.00 86.25 182 PRO A CA 1
ATOM 1457 C C . PRO A 1 182 ? 3.160 4.700 -5.260 1.00 86.25 182 PRO A C 1
ATOM 1459 O O . PRO A 1 182 ? 3.939 5.645 -5.359 1.00 86.25 182 PRO A O 1
ATOM 1462 N N . TYR A 1 183 ? 3.172 3.869 -4.212 1.00 87.38 183 TYR A N 1
ATOM 1463 C CA . TYR A 1 183 ? 4.118 3.993 -3.100 1.00 87.38 183 TYR A CA 1
ATOM 1464 C C . TYR A 1 183 ? 5.564 3.755 -3.556 1.00 87.38 183 TYR A C 1
ATOM 1466 O O . TYR A 1 183 ? 6.428 4.614 -3.377 1.00 87.38 183 TYR A O 1
ATOM 1474 N N . HIS A 1 184 ? 5.823 2.623 -4.220 1.00 92.19 184 HIS A N 1
ATOM 1475 C CA . HIS A 1 184 ? 7.159 2.304 -4.727 1.00 92.19 184 HIS A CA 1
ATOM 1476 C C . HIS A 1 184 ? 7.617 3.265 -5.813 1.00 92.19 184 HIS A C 1
ATOM 1478 O O . HIS A 1 184 ? 8.795 3.586 -5.867 1.00 92.19 184 HIS A O 1
ATOM 1484 N N . TRP A 1 185 ? 6.710 3.782 -6.639 1.00 92.06 185 TRP A N 1
ATOM 1485 C CA . TRP A 1 185 ? 7.044 4.833 -7.593 1.00 92.06 185 TRP A CA 1
ATOM 1486 C C . TRP A 1 185 ? 7.575 6.097 -6.900 1.00 92.06 185 TRP A C 1
ATOM 1488 O O . TRP A 1 185 ? 8.599 6.634 -7.319 1.00 92.06 185 TRP A O 1
ATOM 1498 N N . LEU A 1 186 ? 6.929 6.561 -5.826 1.00 89.50 186 LEU A N 1
ATOM 1499 C CA . LEU A 1 186 ? 7.402 7.730 -5.078 1.00 89.50 186 LEU A CA 1
ATOM 1500 C C . LEU A 1 186 ? 8.766 7.475 -4.429 1.00 89.50 186 LEU A C 1
ATOM 1502 O O . LEU A 1 186 ? 9.679 8.282 -4.602 1.00 89.50 186 LEU A O 1
ATOM 1506 N N . ASN A 1 187 ? 8.944 6.328 -3.771 1.00 92.88 187 ASN A N 1
ATOM 1507 C CA . ASN A 1 187 ? 10.231 5.958 -3.174 1.00 92.88 187 ASN A CA 1
ATOM 1508 C C . ASN A 1 187 ? 11.336 5.815 -4.227 1.00 92.88 187 ASN A C 1
ATOM 1510 O O . ASN A 1 187 ? 12.458 6.261 -4.009 1.00 92.88 187 ASN A O 1
ATOM 1514 N N . TYR A 1 188 ? 11.016 5.250 -5.392 1.00 95.75 188 TYR A N 1
ATOM 1515 C CA . TYR A 1 188 ? 11.927 5.148 -6.528 1.00 95.75 188 TYR A CA 1
ATOM 1516 C C . TYR A 1 188 ? 12.408 6.524 -6.997 1.00 95.75 188 TYR A C 1
ATOM 1518 O O . TYR A 1 188 ? 13.593 6.724 -7.271 1.00 95.75 188 TYR A O 1
ATOM 1526 N N . VAL A 1 189 ? 11.489 7.492 -7.078 1.00 94.69 189 VAL A N 1
ATOM 1527 C CA . VAL A 1 189 ? 11.812 8.878 -7.431 1.00 94.69 189 VAL A CA 1
ATOM 1528 C C . VAL A 1 189 ? 12.672 9.533 -6.349 1.00 94.69 189 VAL A C 1
ATOM 1530 O O . VAL A 1 189 ? 13.676 10.150 -6.698 1.00 94.69 189 VAL A O 1
ATOM 1533 N N . HIS A 1 190 ? 12.329 9.369 -5.068 1.00 94.38 190 HIS A N 1
ATOM 1534 C CA . HIS A 1 190 ? 13.106 9.907 -3.943 1.00 94.38 190 HIS A CA 1
ATOM 1535 C C . HIS A 1 190 ? 14.520 9.318 -3.865 1.00 94.38 190 HIS A C 1
ATOM 1537 O O . HIS A 1 190 ? 15.465 10.040 -3.573 1.00 94.38 190 HIS A O 1
ATOM 1543 N N . ALA A 1 191 ? 14.690 8.044 -4.222 1.00 95.00 191 ALA A N 1
ATOM 1544 C CA . ALA A 1 191 ? 15.989 7.379 -4.320 1.00 95.00 191 ALA A CA 1
ATOM 1545 C C . ALA A 1 191 ? 16.812 7.795 -5.562 1.00 95.00 191 ALA A C 1
ATOM 1547 O O . ALA A 1 191 ? 17.804 7.153 -5.897 1.00 95.00 191 ALA A O 1
ATOM 1548 N N . GLY A 1 192 ? 16.395 8.827 -6.304 1.00 96.69 192 GLY A N 1
ATOM 1549 C CA . GLY A 1 192 ? 17.125 9.321 -7.475 1.00 96.69 192 GLY A CA 1
ATOM 1550 C C . GLY A 1 192 ? 16.936 8.487 -8.747 1.00 96.69 192 GLY A C 1
ATOM 1551 O O . GLY A 1 192 ? 17.668 8.679 -9.725 1.00 96.69 192 GLY A O 1
ATOM 1552 N N . ARG A 1 193 ? 15.924 7.609 -8.790 1.00 96.69 193 ARG A N 1
ATOM 1553 C CA . ARG A 1 193 ? 15.593 6.727 -9.924 1.00 96.69 193 ARG A CA 1
ATOM 1554 C C . ARG A 1 193 ? 16.737 5.768 -10.300 1.00 96.69 193 ARG A C 1
ATOM 1556 O O . ARG A 1 193 ? 17.282 5.878 -11.405 1.00 96.69 193 ARG A O 1
ATOM 1563 N N . PRO A 1 194 ? 17.112 4.827 -9.418 1.00 97.31 194 PRO A N 1
ATOM 1564 C CA . PRO A 1 194 ? 18.137 3.820 -9.704 1.00 97.31 194 PRO A CA 1
ATOM 1565 C C . PRO A 1 194 ? 17.862 3.071 -11.019 1.00 97.31 194 PRO A C 1
ATOM 1567 O O . PRO A 1 194 ? 16.722 2.737 -11.340 1.00 97.31 194 PRO A O 1
ATOM 1570 N N . GLY A 1 195 ? 18.888 2.885 -11.851 1.00 96.81 195 GLY A N 1
ATOM 1571 C CA . GLY A 1 195 ? 18.752 2.247 -13.170 1.00 96.81 195 GLY A CA 1
ATOM 1572 C C . GLY A 1 195 ? 17.990 3.045 -14.243 1.00 96.81 195 GLY A C 1
ATOM 1573 O O . GLY A 1 195 ? 17.942 2.621 -15.398 1.00 96.81 195 GLY A O 1
ATOM 1574 N N . LYS A 1 196 ? 17.422 4.213 -13.895 1.00 96.75 196 LYS A N 1
ATOM 1575 C CA . LYS A 1 196 ? 16.694 5.143 -14.784 1.00 96.75 196 LYS A CA 1
ATOM 1576 C C . LYS A 1 196 ? 15.641 4.456 -15.671 1.00 96.75 196 LYS A C 1
ATOM 1578 O O . LYS A 1 196 ? 15.541 4.743 -16.863 1.00 96.75 196 LYS A O 1
ATOM 1583 N N . ALA A 1 197 ? 14.844 3.571 -15.075 1.00 96.06 197 ALA A N 1
ATOM 1584 C CA . ALA A 1 197 ? 13.725 2.915 -15.735 1.00 96.06 197 ALA A CA 1
ATOM 1585 C C . ALA A 1 197 ? 12.730 3.953 -16.276 1.00 96.06 197 ALA A C 1
ATOM 1587 O O . ALA A 1 197 ? 12.261 4.835 -15.548 1.00 96.06 197 ALA A O 1
ATOM 1588 N N . ARG A 1 198 ? 12.386 3.838 -17.558 1.00 93.62 198 ARG A N 1
ATOM 1589 C CA . ARG A 1 198 ? 11.416 4.710 -18.228 1.00 93.62 198 ARG A CA 1
ATOM 1590 C C . ARG A 1 198 ? 10.581 3.922 -19.227 1.00 93.62 198 ARG A C 1
ATOM 1592 O O . ARG A 1 198 ? 11.069 2.992 -19.866 1.00 93.62 198 ARG A O 1
ATOM 1599 N N . ALA A 1 199 ? 9.334 4.340 -19.394 1.00 91.62 199 ALA A N 1
ATOM 1600 C CA . ALA A 1 199 ? 8.465 3.825 -20.438 1.00 91.62 199 ALA A CA 1
ATOM 1601 C C . ALA A 1 199 ? 8.518 4.743 -21.662 1.00 91.62 199 ALA A C 1
ATOM 1603 O O . ALA A 1 199 ? 8.355 5.957 -21.546 1.00 91.62 199 ALA A O 1
ATOM 1604 N N . ILE A 1 200 ? 8.743 4.154 -22.831 1.00 87.94 200 ILE A N 1
ATOM 1605 C CA . ILE A 1 200 ? 8.590 4.810 -24.125 1.00 87.94 200 ILE A CA 1
ATOM 1606 C C . ILE A 1 200 ? 7.211 4.435 -24.647 1.00 87.94 200 ILE A C 1
ATOM 1608 O O . ILE A 1 200 ? 6.928 3.263 -24.892 1.00 87.94 200 ILE A O 1
ATOM 1612 N N . HIS A 1 201 ? 6.345 5.432 -24.783 1.00 84.44 201 HIS A N 1
ATOM 1613 C CA . HIS A 1 201 ? 4.969 5.239 -25.221 1.00 84.44 201 HIS A CA 1
ATOM 1614 C C . HIS A 1 201 ? 4.883 5.261 -26.742 1.00 84.44 201 HIS A C 1
ATOM 1616 O O . HIS A 1 201 ? 5.376 6.189 -27.383 1.00 84.44 201 HIS A O 1
ATOM 1622 N N . LYS A 1 202 ? 4.196 4.274 -27.312 1.00 78.44 202 LYS A N 1
ATOM 1623 C CA . LYS A 1 202 ? 3.765 4.294 -28.705 1.00 78.44 202 LYS A CA 1
ATOM 1624 C C . LYS A 1 202 ? 2.283 4.634 -28.727 1.00 78.44 202 LYS A C 1
ATOM 1626 O O . LYS A 1 202 ? 1.455 3.912 -28.168 1.00 78.44 202 LYS A O 1
ATOM 1631 N N . ILE A 1 203 ? 1.969 5.779 -29.329 1.00 72.00 203 ILE A N 1
ATOM 1632 C CA . ILE A 1 203 ? 0.592 6.250 -29.482 1.00 72.00 203 ILE A CA 1
ATOM 1633 C C . ILE A 1 203 ? -0.166 5.211 -30.316 1.00 72.00 203 ILE A C 1
ATOM 1635 O O . ILE A 1 203 ? 0.288 4.816 -31.388 1.00 72.00 203 ILE A O 1
ATOM 1639 N N . GLY A 1 204 ? -1.297 4.742 -29.790 1.00 64.69 204 GLY A N 1
ATOM 1640 C CA . GLY A 1 204 ? -2.194 3.851 -30.521 1.00 64.69 204 GLY A CA 1
ATOM 1641 C C . GLY A 1 204 ? -2.928 4.590 -31.642 1.00 64.69 204 GLY A C 1
ATOM 1642 O O . GLY A 1 204 ? -3.150 5.797 -31.553 1.00 64.69 204 GLY A O 1
ATOM 1643 N N . SER A 1 205 ? -3.326 3.871 -32.688 1.00 69.56 205 SER A N 1
ATOM 1644 C CA . SER A 1 205 ? -4.212 4.384 -33.743 1.00 69.56 205 SER A CA 1
ATOM 1645 C C . SER A 1 205 ? -5.663 3.945 -33.485 1.00 69.56 205 SER A C 1
ATOM 1647 O O . SER A 1 205 ? -5.935 3.216 -32.532 1.00 69.56 205 SER A O 1
ATOM 1649 N N . ARG A 1 206 ? -6.612 4.320 -34.361 1.00 63.97 206 ARG A N 1
ATOM 1650 C CA . ARG A 1 206 ? -7.997 3.791 -34.307 1.00 63.97 206 ARG A CA 1
ATOM 1651 C C . ARG A 1 206 ? -8.059 2.257 -34.363 1.00 63.97 206 ARG A C 1
ATOM 1653 O O . ARG A 1 206 ? -9.042 1.694 -33.902 1.00 63.97 206 ARG A O 1
ATOM 1660 N N . THR A 1 207 ? -7.034 1.604 -34.911 1.00 68.50 207 THR A N 1
ATOM 1661 C CA . THR A 1 207 ? -6.972 0.150 -35.127 1.00 68.50 207 THR A CA 1
ATOM 1662 C C . THR A 1 207 ? -5.942 -0.560 -34.250 1.00 68.50 207 THR A C 1
ATOM 1664 O O . THR A 1 207 ? -5.895 -1.787 -34.247 1.00 68.50 207 THR A O 1
ATOM 1667 N N . ARG A 1 208 ? -5.101 0.171 -33.503 1.00 67.50 208 ARG A N 1
ATOM 1668 C CA . ARG A 1 208 ? -4.002 -0.416 -32.727 1.00 67.50 208 ARG A CA 1
ATOM 1669 C C . ARG A 1 208 ? -3.954 0.171 -31.328 1.00 67.50 208 ARG A C 1
ATOM 1671 O O . ARG A 1 208 ? -3.829 1.382 -31.165 1.00 67.50 208 ARG A O 1
ATOM 1678 N N . GLN A 1 209 ? -4.022 -0.695 -30.322 1.00 69.31 209 GLN A N 1
ATOM 1679 C CA . GLN A 1 209 ? -3.952 -0.280 -28.927 1.00 69.31 209 GLN A CA 1
ATOM 1680 C C . GLN A 1 209 ? -2.611 0.402 -28.635 1.00 69.31 209 GLN A C 1
ATOM 1682 O O . GLN A 1 209 ? -1.565 -0.003 -29.147 1.00 69.31 209 GLN A O 1
ATOM 1687 N N . ALA A 1 210 ? -2.651 1.456 -27.817 1.00 73.06 210 ALA A N 1
ATOM 1688 C CA . ALA A 1 210 ? -1.440 2.102 -27.333 1.00 73.06 210 ALA A CA 1
ATOM 1689 C C . ALA A 1 210 ? -0.578 1.077 -26.589 1.00 73.06 210 ALA A C 1
ATOM 1691 O O . ALA A 1 210 ? -1.078 0.340 -25.738 1.00 73.06 210 ALA A O 1
ATOM 1692 N N . SER A 1 211 ? 0.712 1.052 -26.899 1.00 81.69 211 SER A N 1
ATOM 1693 C CA . SER A 1 211 ? 1.675 0.171 -26.247 1.00 81.69 211 SER A CA 1
ATOM 1694 C C . SER A 1 211 ? 2.798 0.983 -25.621 1.00 81.69 211 SER A C 1
ATOM 1696 O O . SER A 1 211 ? 2.942 2.188 -25.847 1.00 81.69 211 SER A O 1
ATOM 1698 N N . TYR A 1 212 ? 3.592 0.333 -24.782 1.00 85.50 212 TYR A N 1
ATOM 1699 C CA . TYR A 1 212 ? 4.775 0.941 -24.204 1.00 85.50 212 TYR A CA 1
ATOM 1700 C C . TYR A 1 212 ? 5.906 -0.079 -24.154 1.00 85.50 212 TYR A C 1
ATOM 1702 O O . TYR A 1 212 ? 5.674 -1.281 -24.049 1.00 85.50 212 TYR A O 1
ATOM 1710 N N . THR A 1 213 ? 7.133 0.416 -24.233 1.00 90.06 213 THR A N 1
ATOM 1711 C CA . THR A 1 213 ? 8.343 -0.389 -24.067 1.00 90.06 213 THR A CA 1
ATOM 1712 C C . THR A 1 213 ? 9.148 0.183 -22.916 1.00 90.06 213 THR A C 1
ATOM 1714 O O . THR A 1 213 ? 9.283 1.402 -22.792 1.00 90.06 213 THR A O 1
ATOM 1717 N N . LEU A 1 214 ? 9.667 -0.688 -22.058 1.00 92.31 214 LEU A N 1
ATOM 1718 C CA . LEU A 1 214 ? 10.539 -0.285 -20.965 1.00 92.31 214 LEU A CA 1
ATOM 1719 C C . LEU A 1 214 ? 11.974 -0.182 -21.456 1.00 92.31 214 LEU A C 1
ATOM 1721 O O . LEU A 1 214 ? 12.449 -1.024 -22.209 1.00 92.31 214 LEU A O 1
ATOM 1725 N N . THR A 1 215 ? 12.647 0.880 -21.036 1.00 95.19 215 THR A N 1
ATOM 1726 C CA . THR A 1 215 ? 14.080 1.062 -21.255 1.00 95.19 215 THR A CA 1
ATOM 1727 C C . THR A 1 215 ? 14.736 1.456 -19.945 1.00 95.19 215 THR A C 1
ATOM 1729 O O . THR A 1 215 ? 14.111 2.096 -19.091 1.00 95.19 215 THR A O 1
ATOM 1732 N N . TYR A 1 216 ? 15.998 1.078 -19.805 1.00 96.62 216 TYR A N 1
ATOM 1733 C CA . TYR A 1 216 ? 16.802 1.281 -18.610 1.00 96.62 216 TYR A CA 1
ATOM 1734 C C . TYR A 1 216 ? 18.142 1.880 -19.024 1.00 96.62 216 TYR A C 1
ATOM 1736 O O . TYR A 1 216 ? 18.651 1.563 -20.096 1.00 96.62 216 TYR A O 1
ATOM 1744 N N . ALA A 1 217 ? 18.721 2.728 -18.176 1.00 96.62 217 ALA A N 1
ATOM 1745 C CA . ALA A 1 217 ? 20.147 3.033 -18.287 1.00 96.62 217 ALA A CA 1
ATOM 1746 C C . ALA A 1 217 ? 20.984 1.884 -17.704 1.00 96.62 217 ALA A C 1
ATOM 1748 O O . ALA A 1 217 ? 22.040 1.558 -18.228 1.00 96.62 217 ALA A O 1
ATOM 1749 N N . ASN A 1 218 ? 20.488 1.262 -16.629 1.00 97.19 218 ASN A N 1
ATOM 1750 C CA . ASN A 1 218 ? 21.052 0.050 -16.049 1.00 97.19 218 ASN A CA 1
ATOM 1751 C C . ASN A 1 218 ? 19.917 -0.780 -15.434 1.00 97.19 218 ASN A C 1
ATOM 1753 O O . ASN A 1 218 ? 19.376 -0.430 -14.382 1.00 97.19 218 ASN A O 1
ATOM 1757 N N . GLU A 1 219 ? 19.523 -1.857 -16.111 1.00 97.12 219 GLU A N 1
ATOM 1758 C CA . GLU A 1 219 ? 18.419 -2.706 -15.657 1.00 97.12 219 GLU A CA 1
ATOM 1759 C C . GLU A 1 219 ? 18.757 -3.441 -14.356 1.00 97.12 219 GLU A C 1
ATOM 1761 O O . GLU A 1 219 ? 17.921 -3.487 -13.454 1.00 97.12 219 GLU A O 1
ATOM 1766 N N . ALA A 1 220 ? 19.996 -3.914 -14.199 1.00 97.69 220 ALA A N 1
ATOM 1767 C CA . ALA A 1 220 ? 20.437 -4.608 -12.992 1.00 97.69 220 ALA A CA 1
ATOM 1768 C C . ALA A 1 220 ? 20.301 -3.722 -11.743 1.00 97.69 220 ALA A C 1
ATOM 1770 O O . ALA A 1 220 ? 19.806 -4.178 -10.715 1.00 97.69 220 ALA A O 1
ATOM 1771 N N . THR A 1 221 ? 20.639 -2.431 -11.835 1.00 97.75 221 THR A N 1
ATOM 1772 C CA . THR A 1 221 ? 20.445 -1.482 -10.724 1.00 97.75 221 THR A CA 1
ATOM 1773 C C . THR A 1 221 ? 18.966 -1.278 -10.387 1.00 97.75 221 THR A C 1
ATOM 1775 O O . THR A 1 221 ? 18.613 -1.157 -9.215 1.00 97.75 221 THR A O 1
ATOM 1778 N N . PHE A 1 222 ? 18.084 -1.242 -11.390 1.00 97.56 222 PHE A N 1
ATOM 1779 C CA . PHE A 1 222 ? 16.642 -1.137 -11.154 1.00 97.56 222 PHE A CA 1
ATOM 1780 C C . PHE A 1 222 ? 16.085 -2.401 -10.485 1.00 97.56 222 PHE A C 1
ATOM 1782 O O . PHE A 1 222 ? 15.326 -2.300 -9.521 1.00 97.56 222 PHE A O 1
ATOM 1789 N N . VAL A 1 223 ? 16.484 -3.580 -10.967 1.00 96.69 223 VAL A N 1
ATOM 1790 C CA . VAL A 1 223 ? 16.069 -4.877 -10.415 1.00 96.69 223 VAL A CA 1
ATOM 1791 C C . VAL A 1 223 ? 16.575 -5.044 -8.983 1.00 96.69 223 VAL A C 1
ATOM 1793 O O . VAL A 1 223 ? 15.785 -5.379 -8.104 1.00 96.69 223 VAL A O 1
ATOM 1796 N N . ALA A 1 224 ? 17.845 -4.727 -8.718 1.00 96.69 224 ALA A N 1
ATOM 1797 C CA . ALA A 1 224 ? 18.421 -4.769 -7.376 1.00 96.69 224 ALA A CA 1
ATOM 1798 C C . ALA A 1 224 ? 17.682 -3.833 -6.410 1.00 96.69 224 ALA A C 1
ATOM 1800 O O . ALA A 1 224 ? 17.361 -4.221 -5.288 1.00 96.69 224 ALA A O 1
ATOM 1801 N N . TRP A 1 225 ? 17.334 -2.624 -6.862 1.00 96.88 225 TRP A N 1
ATOM 1802 C CA . TRP A 1 225 ? 16.528 -1.708 -6.058 1.00 96.88 225 TRP A CA 1
ATOM 1803 C C . TRP A 1 225 ? 15.129 -2.268 -5.771 1.00 96.88 225 TRP A C 1
ATOM 1805 O O . TRP A 1 225 ? 14.659 -2.176 -4.641 1.00 96.88 225 TRP A O 1
ATOM 1815 N N . CYS A 1 226 ? 14.471 -2.886 -6.758 1.00 95.88 226 CYS A N 1
ATOM 1816 C CA . CYS A 1 226 ? 13.165 -3.518 -6.558 1.00 95.88 226 CYS A CA 1
ATOM 1817 C C . CYS A 1 226 ? 13.232 -4.694 -5.570 1.00 95.88 226 CYS A C 1
ATOM 1819 O O . CYS A 1 226 ? 12.310 -4.873 -4.776 1.00 95.88 226 CYS A O 1
ATOM 1821 N N . ALA A 1 227 ? 14.310 -5.480 -5.600 1.00 93.94 227 ALA A N 1
ATOM 1822 C CA . ALA A 1 227 ? 14.523 -6.587 -4.671 1.00 93.94 227 ALA A CA 1
ATOM 1823 C C . ALA A 1 227 ? 14.757 -6.104 -3.229 1.00 93.94 227 ALA A C 1
ATOM 1825 O O . ALA A 1 227 ? 14.273 -6.731 -2.293 1.00 93.94 227 ALA A O 1
ATOM 1826 N N . ALA A 1 228 ? 15.452 -4.974 -3.057 1.00 92.62 228 ALA A N 1
ATOM 1827 C CA . ALA A 1 228 ? 15.744 -4.380 -1.751 1.00 92.62 228 ALA A CA 1
ATOM 1828 C C . ALA A 1 228 ? 14.635 -3.452 -1.215 1.00 92.62 228 ALA A C 1
ATOM 1830 O O . ALA A 1 228 ? 14.700 -3.003 -0.070 1.00 92.62 228 ALA A O 1
ATOM 1831 N N . ALA A 1 229 ? 13.631 -3.116 -2.030 1.00 91.12 229 ALA A N 1
ATOM 1832 C CA . ALA A 1 229 ? 12.563 -2.213 -1.627 1.00 91.12 229 ALA A CA 1
ATOM 1833 C C . ALA A 1 229 ? 11.691 -2.843 -0.530 1.00 91.12 229 ALA A C 1
ATOM 1835 O O . ALA A 1 229 ? 11.181 -3.954 -0.675 1.00 91.12 229 ALA A O 1
ATOM 1836 N N . THR A 1 230 ? 11.457 -2.093 0.548 1.00 84.06 230 THR A N 1
ATOM 1837 C CA . THR A 1 230 ? 10.542 -2.504 1.619 1.00 84.06 230 THR A CA 1
ATOM 1838 C C . THR A 1 230 ? 9.113 -2.666 1.089 1.00 84.06 230 THR A C 1
ATOM 1840 O O . THR A 1 230 ? 8.749 -1.996 0.116 1.00 84.06 230 THR A O 1
ATOM 1843 N N . PRO A 1 231 ? 8.266 -3.521 1.695 1.00 77.88 231 PRO A N 1
ATOM 1844 C CA . PRO A 1 231 ? 6.854 -3.605 1.334 1.00 77.88 231 PRO A CA 1
ATOM 1845 C C . PRO A 1 231 ? 6.180 -2.231 1.363 1.00 77.88 231 PRO A C 1
ATOM 1847 O O . PRO A 1 231 ? 6.560 -1.351 2.138 1.00 77.88 231 PRO A O 1
ATOM 1850 N N . ALA A 1 232 ? 5.152 -2.041 0.533 1.00 72.69 232 ALA A N 1
ATOM 1851 C CA . ALA A 1 232 ? 4.357 -0.825 0.608 1.00 72.69 232 ALA A CA 1
ATOM 1852 C C . ALA A 1 232 ? 3.652 -0.779 1.970 1.00 72.69 232 ALA A C 1
ATOM 1854 O O . ALA A 1 232 ? 2.731 -1.550 2.217 1.00 72.69 232 ALA A O 1
ATOM 1855 N N . GLY A 1 233 ? 4.110 0.105 2.860 1.00 65.12 233 GLY A N 1
ATOM 1856 C CA . GLY A 1 233 ? 3.548 0.259 4.198 1.00 65.12 233 GLY A CA 1
ATOM 1857 C C . GLY A 1 233 ? 2.144 0.855 4.137 1.00 65.12 233 GLY A C 1
ATOM 1858 O O . GLY A 1 233 ? 1.978 2.074 4.226 1.00 65.12 233 GLY A O 1
ATOM 1859 N N . ARG A 1 234 ? 1.126 0.009 3.977 1.00 64.94 234 ARG A N 1
ATOM 1860 C CA . ARG A 1 234 ? -0.277 0.376 4.171 1.00 64.94 234 ARG A CA 1
ATOM 1861 C C . ARG A 1 234 ? -0.717 -0.151 5.531 1.00 64.94 234 ARG A C 1
ATOM 1863 O O . ARG A 1 234 ? -0.394 -1.262 5.922 1.00 64.94 234 ARG A O 1
ATOM 1870 N N . THR A 1 235 ? -1.430 0.676 6.289 1.00 66.25 235 THR A N 1
ATOM 1871 C CA . THR A 1 235 ? -2.138 0.198 7.484 1.00 66.25 235 THR A CA 1
ATOM 1872 C C . THR A 1 235 ? -3.538 -0.206 7.048 1.00 66.25 235 THR A C 1
ATOM 1874 O O . THR A 1 235 ? -4.497 0.529 7.267 1.00 66.25 235 THR A O 1
ATOM 1877 N N . ASP A 1 236 ? -3.599 -1.312 6.317 1.00 72.81 236 ASP A N 1
ATOM 1878 C CA . ASP A 1 236 ? -4.801 -1.910 5.729 1.00 72.81 236 ASP A CA 1
ATOM 1879 C C . ASP A 1 236 ? -4.962 -3.390 6.13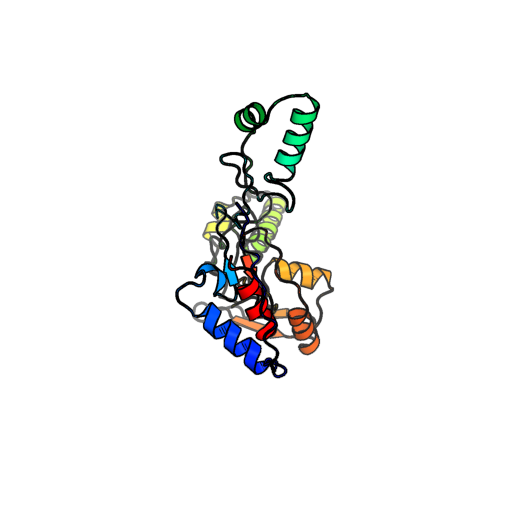0 1.00 72.81 236 ASP A C 1
ATOM 1881 O O . ASP A 1 236 ? -5.786 -4.108 5.566 1.00 72.81 236 ASP A O 1
ATOM 1885 N N . GLY A 1 237 ? -4.176 -3.840 7.114 1.00 79.31 237 GLY A N 1
ATOM 1886 C CA . GLY A 1 237 ? -4.157 -5.227 7.571 1.00 79.31 237 GLY A CA 1
ATOM 1887 C C . GLY A 1 237 ? -3.443 -6.182 6.623 1.00 79.31 237 GLY A C 1
ATOM 1888 O O . GLY A 1 237 ? -3.553 -7.391 6.810 1.00 79.31 237 GLY A O 1
ATOM 1889 N N . VAL A 1 238 ? -2.735 -5.682 5.605 1.00 83.94 238 VAL A N 1
ATOM 1890 C CA . VAL A 1 238 ? -1.999 -6.527 4.665 1.00 83.94 238 VAL A CA 1
ATOM 1891 C C . VAL A 1 238 ? -0.561 -6.714 5.138 1.00 83.94 238 VAL A C 1
ATOM 1893 O O . VAL A 1 238 ? 0.227 -5.771 5.197 1.00 83.94 238 VAL A O 1
ATOM 1896 N N . LEU A 1 239 ? -0.203 -7.963 5.419 1.00 86.38 239 LEU A N 1
ATOM 1897 C CA . LEU A 1 239 ? 1.166 -8.392 5.669 1.00 86.38 239 LEU A CA 1
ATOM 1898 C C . LEU A 1 239 ? 1.632 -9.245 4.487 1.00 86.38 239 LEU A C 1
ATOM 1900 O O . LEU A 1 239 ? 1.068 -10.297 4.195 1.00 86.38 239 LEU A O 1
ATOM 1904 N N . SER A 1 240 ? 2.667 -8.784 3.790 1.00 88.19 240 SER A N 1
ATOM 1905 C CA . SER A 1 240 ? 3.268 -9.524 2.681 1.00 88.19 240 SER A CA 1
ATOM 1906 C C . SER A 1 240 ? 4.504 -10.275 3.159 1.00 88.19 240 SER A C 1
ATOM 1908 O O . SER A 1 240 ? 5.449 -9.666 3.657 1.00 88.19 240 SER A O 1
ATOM 1910 N N . LEU A 1 241 ? 4.502 -11.591 2.964 1.00 89.56 241 LEU A N 1
ATOM 1911 C CA . LEU A 1 241 ? 5.636 -12.487 3.196 1.00 89.56 241 LEU A CA 1
ATOM 1912 C C . LEU A 1 241 ? 6.393 -12.807 1.894 1.00 89.56 241 LEU A C 1
ATOM 1914 O O . LEU A 1 241 ? 7.285 -13.662 1.868 1.00 89.56 241 LEU A O 1
ATOM 1918 N N . ARG A 1 242 ? 6.029 -12.139 0.790 1.00 89.56 242 ARG A N 1
ATOM 1919 C CA . ARG A 1 242 ? 6.731 -12.251 -0.493 1.00 89.56 242 ARG A CA 1
ATOM 1920 C C . ARG A 1 242 ? 8.192 -11.824 -0.324 1.00 89.56 242 ARG A C 1
ATOM 1922 O O . ARG A 1 242 ? 8.502 -10.906 0.428 1.00 89.56 242 ARG A O 1
ATOM 1929 N N . GLY A 1 243 ? 9.092 -12.501 -1.029 1.00 85.75 243 GLY A N 1
ATOM 1930 C CA . GLY A 1 243 ? 10.533 -12.238 -0.955 1.00 85.75 243 GLY A CA 1
ATOM 1931 C C . GLY A 1 243 ? 11.251 -12.842 0.252 1.00 85.75 243 GLY A C 1
ATOM 1932 O O . GLY A 1 243 ? 12.478 -12.861 0.254 1.00 85.75 243 GLY A O 1
ATOM 1933 N N . LEU A 1 244 ? 10.531 -13.388 1.239 1.00 88.88 244 LEU A N 1
ATOM 1934 C CA . LEU A 1 244 ? 11.159 -14.139 2.326 1.00 88.88 244 LEU A CA 1
ATOM 1935 C C . LEU A 1 244 ? 11.601 -15.535 1.857 1.00 88.88 244 LEU A C 1
ATOM 1937 O O . LEU A 1 244 ? 10.866 -16.166 1.079 1.00 88.88 244 LEU A O 1
ATOM 1941 N N . PRO A 1 245 ? 12.737 -16.055 2.367 1.00 89.94 245 PRO A N 1
ATOM 1942 C CA . PRO A 1 245 ? 13.112 -17.456 2.199 1.00 89.94 245 PRO A CA 1
ATOM 1943 C C . PRO A 1 245 ? 11.996 -18.401 2.681 1.00 89.94 245 PRO A C 1
ATOM 1945 O O . PRO A 1 245 ? 11.302 -18.057 3.643 1.00 89.94 245 PRO A O 1
ATOM 1948 N N . PRO A 1 246 ? 11.826 -19.592 2.073 1.00 90.38 246 PRO A N 1
ATOM 1949 C CA . PRO A 1 246 ? 10.736 -20.511 2.412 1.00 90.38 246 PRO A CA 1
ATOM 1950 C C . PRO A 1 246 ? 10.632 -20.842 3.904 1.00 90.38 246 PRO A C 1
ATOM 1952 O O . PRO A 1 246 ? 9.546 -20.746 4.467 1.00 90.38 246 PRO A O 1
ATOM 1955 N N . LEU A 1 247 ? 11.758 -21.142 4.566 1.00 89.62 247 LEU A N 1
ATOM 1956 C CA . LEU A 1 247 ? 11.760 -21.449 5.999 1.00 89.62 247 LEU A CA 1
ATOM 1957 C C . LEU A 1 247 ? 11.305 -20.255 6.845 1.00 89.62 247 LEU A C 1
ATOM 1959 O O . LEU A 1 247 ? 10.392 -20.402 7.646 1.00 89.62 247 LEU A O 1
ATOM 1963 N N . ALA A 1 248 ? 11.864 -19.063 6.617 1.00 87.44 248 ALA A N 1
ATOM 1964 C CA . ALA A 1 248 ? 11.443 -17.858 7.335 1.00 87.44 248 ALA A CA 1
ATOM 1965 C C . ALA A 1 248 ? 9.942 -17.589 7.139 1.00 87.44 248 ALA A C 1
ATOM 1967 O O . ALA A 1 248 ? 9.229 -17.271 8.086 1.00 87.44 248 ALA A O 1
ATOM 1968 N N . ARG A 1 249 ? 9.436 -17.770 5.912 1.00 90.94 249 ARG A N 1
ATOM 1969 C CA . ARG A 1 249 ? 8.009 -17.633 5.604 1.00 90.94 249 ARG A CA 1
ATOM 1970 C C . ARG A 1 249 ? 7.152 -18.620 6.397 1.00 90.94 249 ARG A C 1
ATOM 1972 O O . ARG A 1 249 ? 6.132 -18.212 6.944 1.00 90.94 249 ARG A O 1
ATOM 1979 N N . ALA A 1 250 ? 7.553 -19.888 6.449 1.00 89.50 250 ALA A N 1
ATOM 1980 C CA . ALA A 1 250 ? 6.842 -20.926 7.187 1.00 89.50 250 ALA A CA 1
ATOM 1981 C C . ALA A 1 250 ? 6.881 -20.674 8.705 1.00 89.50 250 ALA A C 1
ATOM 1983 O O . ALA A 1 250 ? 5.865 -20.815 9.379 1.00 89.50 250 ALA A O 1
ATOM 1984 N N . GLU A 1 251 ? 8.011 -20.209 9.239 1.00 89.94 251 GLU A N 1
ATOM 1985 C CA . GLU A 1 251 ? 8.152 -19.838 10.651 1.00 89.94 251 GLU A CA 1
ATOM 1986 C C . GLU A 1 251 ? 7.243 -18.666 11.037 1.00 89.94 251 GLU A C 1
ATOM 1988 O O . GLU A 1 251 ? 6.552 -18.744 12.049 1.00 89.94 251 GLU A O 1
ATOM 1993 N N . PHE A 1 252 ? 7.173 -17.609 10.217 1.00 87.12 252 PHE A N 1
ATOM 1994 C CA . PHE A 1 252 ? 6.257 -16.487 10.461 1.00 87.12 252 PHE A CA 1
ATOM 1995 C C . PHE A 1 252 ? 4.796 -16.936 10.537 1.00 87.12 252 PHE A C 1
ATOM 1997 O O . PHE A 1 252 ? 4.051 -16.450 11.387 1.00 87.12 252 PHE A O 1
ATOM 2004 N N . LYS A 1 253 ? 4.391 -17.864 9.663 1.00 87.56 253 LYS A N 1
ATOM 2005 C CA . LYS A 1 253 ? 3.040 -18.437 9.666 1.00 87.56 253 LYS A CA 1
ATOM 2006 C C . LYS A 1 253 ? 2.813 -19.308 10.908 1.00 87.56 253 LYS A C 1
ATOM 2008 O O . LYS A 1 253 ? 1.792 -19.155 11.568 1.00 87.56 253 LYS A O 1
ATOM 2013 N N . GLY A 1 254 ? 3.780 -20.157 11.262 1.00 76.94 254 GLY A N 1
ATOM 2014 C CA . GLY A 1 254 ? 3.700 -21.070 12.407 1.00 76.94 254 GLY A CA 1
ATOM 2015 C C . GLY A 1 254 ? 3.671 -20.376 13.773 1.00 76.94 254 GLY A C 1
ATOM 2016 O O . GLY A 1 254 ? 2.934 -20.807 14.649 1.00 76.94 254 GLY A O 1
ATOM 2017 N N . CYS A 1 255 ? 4.402 -19.271 13.952 1.00 66.38 255 CYS A N 1
ATOM 2018 C CA . CYS A 1 255 ? 4.371 -18.482 15.193 1.00 66.38 255 CYS A CA 1
ATOM 2019 C C . CYS A 1 255 ? 3.065 -17.691 15.384 1.00 66.38 255 CYS A C 1
ATOM 2021 O O . CYS A 1 255 ? 2.802 -17.191 16.476 1.00 66.38 255 CYS A O 1
ATOM 2023 N N . GLY A 1 256 ? 2.291 -17.506 14.310 1.00 55.59 256 GLY A N 1
ATOM 2024 C CA . GLY A 1 256 ? 1.057 -16.728 14.308 1.00 55.59 256 GLY A CA 1
ATOM 2025 C C . GLY A 1 256 ? -0.195 -17.528 14.658 1.00 55.59 256 GLY A C 1
ATOM 2026 O O . GLY A 1 256 ? -1.220 -16.904 14.900 1.00 55.59 256 GLY A O 1
ATOM 2027 N N . SER A 1 257 ? -0.138 -18.861 14.695 1.00 43.72 257 SER A N 1
ATOM 2028 C CA . SER A 1 257 ? -1.263 -19.689 15.139 1.00 43.72 257 SER A CA 1
ATOM 2029 C C . SER A 1 257 ? -1.211 -19.871 16.662 1.00 43.72 257 SER A C 1
ATOM 2031 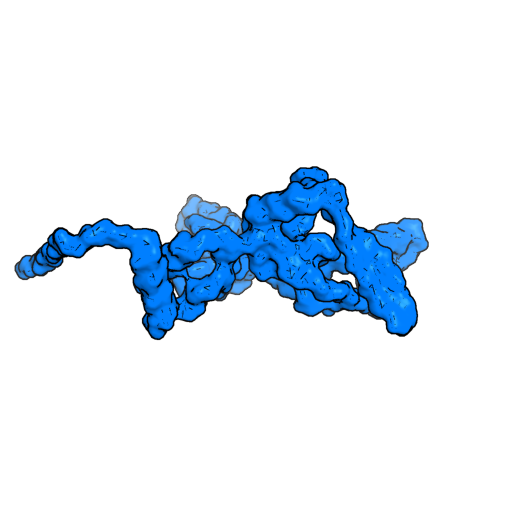O O . SER A 1 257 ? -0.184 -20.339 17.154 1.00 43.72 257 SER A O 1
ATOM 2033 N N . PRO A 1 258 ? -2.260 -19.476 17.409 1.00 44.06 258 PRO A N 1
ATOM 2034 C CA . PRO A 1 258 ? -2.375 -19.787 18.833 1.00 44.06 258 PRO A CA 1
ATOM 2035 C C . PRO A 1 258 ? -2.530 -21.290 19.093 1.00 44.06 258 PRO A C 1
ATOM 2037 O O . PRO A 1 258 ? -3.047 -22.001 18.199 1.00 44.06 258 PRO A O 1
#

Sequence (258 aa):
MNAPTLVLAADHTAGTRTVPDRLELLQALIDGPAFDPMLRGDVIRVPREHAVYGWMCRVPRCERSRDVWRDYCCDHAAQWNQIQREGRDIVSFLREAVPLRPRGGRLLGNCLFCPHAPAYSHNGLCWLHSSKFIKWRASHQRKGSSADYERWADRQRPFPHFGDCRALACSEQAGHYIGLCPYHWLNYVHAGRPGKARAIHKIGSRTRQASYTLTYANEATFVAWCAAATPAGRTDGVLSLRGLPPLARAEFKGCGSP

Radius of gyration: 24.79 Å; chains: 1; bounding box: 41×70×82 Å